Protein AF-A0A971GGE5-F1 (afdb_monomer)

Radius of gyration: 24.37 Å; Cα contacts (8 Å, |Δi|>4): 291; chains: 1; bounding box: 82×77×42 Å

Nearest PDB structures (foldseek):
  1ztv-assembly1_B  TM=9.491E-01  e=2.405E-14  Enterococcus faecalis V583
  1vpq-assembly1_A  TM=9.547E-01  e=2.859E-13  Thermotoga maritima MSB8
  1vpy-assembly1_A  TM=8.681E-01  e=4.383E-12  Enterococcus faecalis V583
  6hq5-assembly1_B  TM=4.689E-01  e=3.346E+00  Bdellovibrio bacteriovorus HD100
  8b05-assembly1_A  TM=2.692E-01  e=1.376E+00  Salmonella enterica subsp. enterica serovar Typhimurium

Solvent-accessible surface area (backbone atoms only — not comparable to full-atom values): 12301 Å² total; per-residue (Å²): 132,60,69,45,57,80,67,73,69,55,87,61,47,78,49,75,45,58,54,87,61,52,67,45,75,69,52,52,52,48,52,58,49,49,48,66,70,50,54,92,56,48,40,32,44,27,73,36,26,32,58,44,67,35,87,78,40,27,60,59,50,48,48,53,25,40,77,58,48,21,16,44,38,22,33,42,50,38,93,51,97,52,39,45,70,74,54,86,58,92,20,20,80,82,22,40,36,37,38,35,36,31,61,32,50,73,33,63,70,38,90,82,47,52,74,55,50,31,14,50,32,70,77,52,70,78,71,46,46,64,54,42,57,49,45,57,57,46,29,75,74,36,74,33,65,47,81,44,64,55,8,64,27,88,60,30,22,61,52,46,50,54,51,48,34,54,71,66,71,41,66,82,83,57,61,94,76,64,91,80,64,88,79,82,88,87,78,93,86,78,85,83,77,76,84,79,89,83,88,80,85,82,86,87,79,91,85,134

Foldseek 3Di:
DPPCVVVVNALAAEDADDLVLADDPVSLVVVLVVLVVCPPGAYEYEYFFCNCVDPPNVVSSLVSLQVSQHEYEFEDAADDPTGHHRDHDRRHLQEYHYEYQAHCPVLVPDPPRDPLSRLQHADDLVRLLVVLVVQVVRCVVRVDYHYAYNSPRPCRRVVVVLSSCVSNVHDSPPPPPPPPPPPDDDDDDDDDDDDDDDDDDDDDDDDD

Secondary structure (DSSP, 8-state):
--HHHHTT----EEEEPPTT----HHHHHHHHHHHHHHTTS-EEEE---GGGTSTTHHHHHHHHHHHTTPEEEEEE----TTSPP-------TT-EEEEE----HHHHH-TT--HHHHT-----HHHHHHHHHHHHHHHHHHS-EEEEE---STTHHHHHHHHHHHHTT--TTSPTTSTT---S---S--------------------

Structure (mmCIF, N/CA/C/O backbone):
data_AF-A0A971GGE5-F1
#
_entry.id   AF-A0A971GGE5-F1
#
loop_
_atom_site.group_PDB
_atom_site.id
_atom_site.type_symbol
_atom_site.label_atom_id
_atom_site.label_alt_id
_atom_site.label_comp_id
_atom_site.label_asym_id
_atom_site.label_entity_id
_atom_site.label_seq_id
_atom_site.pdbx_PDB_ins_code
_atom_site.Cartn_x
_atom_site.Cartn_y
_atom_site.Cartn_z
_atom_site.occupancy
_atom_site.B_iso_or_equiv
_atom_site.auth_seq_id
_atom_site.auth_comp_id
_atom_site.auth_asym_id
_atom_site.auth_atom_id
_atom_site.pdbx_PDB_model_num
ATOM 1 N N . VAL A 1 1 ? -25.373 3.345 -0.131 1.00 55.84 1 VAL A N 1
ATOM 2 C CA . VAL A 1 1 ? -24.517 2.246 0.383 1.00 55.84 1 VAL A CA 1
ATOM 3 C C . VAL A 1 1 ? -23.970 1.485 -0.816 1.00 55.84 1 VAL A C 1
ATOM 5 O O . VAL A 1 1 ? -24.751 1.168 -1.702 1.00 55.84 1 VAL A O 1
ATOM 8 N N . LEU A 1 2 ? -22.652 1.282 -0.912 1.00 72.56 2 LEU A N 1
ATOM 9 C CA . LEU A 1 2 ? -22.019 0.581 -2.041 1.00 72.56 2 LEU A CA 1
ATOM 10 C C . LEU A 1 2 ? -22.548 -0.865 -2.132 1.00 72.56 2 LEU A C 1
ATOM 12 O O . LEU A 1 2 ? -22.442 -1.596 -1.152 1.00 72.56 2 LEU A O 1
ATOM 16 N N . ILE A 1 3 ? -23.075 -1.289 -3.289 1.00 84.00 3 ILE A N 1
ATOM 17 C CA . ILE A 1 3 ? -23.665 -2.633 -3.505 1.00 84.00 3 ILE A CA 1
ATOM 18 C C . ILE A 1 3 ? -22.684 -3.756 -3.119 1.00 84.00 3 ILE A C 1
ATOM 20 O O . ILE A 1 3 ? -23.055 -4.742 -2.488 1.00 84.00 3 ILE A O 1
ATOM 24 N N . LEU A 1 4 ? -21.395 -3.580 -3.424 1.00 82.31 4 LEU A N 1
ATOM 25 C CA . LEU A 1 4 ? -20.344 -4.526 -3.033 1.00 82.31 4 LEU A CA 1
ATOM 26 C C . LEU A 1 4 ? -20.190 -4.646 -1.510 1.00 82.31 4 LEU A C 1
ATOM 28 O O . LEU A 1 4 ? -19.919 -5.735 -1.011 1.00 82.31 4 LEU A O 1
ATOM 32 N N . ASN A 1 5 ? -20.389 -3.549 -0.776 1.00 77.88 5 ASN A N 1
ATOM 33 C CA . ASN A 1 5 ? -20.332 -3.540 0.681 1.00 77.88 5 ASN A CA 1
ATOM 34 C C . ASN A 1 5 ? -21.547 -4.253 1.287 1.00 77.88 5 ASN A C 1
ATOM 36 O O . ASN A 1 5 ? -21.382 -5.057 2.196 1.00 77.88 5 ASN A O 1
ATOM 40 N N . SER A 1 6 ? -22.756 -4.024 0.756 1.00 78.56 6 SER A N 1
ATOM 41 C CA . SER A 1 6 ? -23.959 -4.728 1.232 1.00 78.56 6 SER A CA 1
ATOM 42 C C . SER A 1 6 ? -23.940 -6.227 0.930 1.00 78.56 6 SER A C 1
ATOM 44 O O . SER A 1 6 ? -24.551 -6.996 1.659 1.00 78.56 6 SER A O 1
ATOM 46 N N . MET A 1 7 ? -23.222 -6.651 -0.115 1.00 86.31 7 MET A N 1
ATOM 47 C CA . MET A 1 7 ? -23.027 -8.069 -0.447 1.00 86.31 7 MET A CA 1
ATOM 48 C C . MET A 1 7 ? -21.802 -8.693 0.236 1.00 86.31 7 MET A C 1
ATOM 50 O O . MET A 1 7 ? -21.475 -9.837 -0.059 1.00 86.31 7 MET A O 1
ATOM 54 N N . ASN A 1 8 ? -21.090 -7.955 1.098 1.00 79.38 8 ASN A N 1
ATOM 55 C CA . ASN A 1 8 ? -19.859 -8.419 1.747 1.00 79.38 8 ASN A CA 1
ATOM 56 C C . ASN A 1 8 ? -18.764 -8.880 0.754 1.00 79.38 8 ASN A C 1
ATOM 58 O O . ASN A 1 8 ? -17.959 -9.761 1.043 1.00 79.38 8 ASN A O 1
ATOM 62 N N . ARG A 1 9 ? -18.742 -8.280 -0.445 1.00 85.00 9 ARG A N 1
ATOM 63 C CA . ARG A 1 9 ? -17.771 -8.553 -1.522 1.00 85.00 9 ARG A CA 1
ATOM 64 C C . ARG A 1 9 ? -16.739 -7.439 -1.699 1.00 85.00 9 ARG A C 1
ATOM 66 O O . ARG A 1 9 ? -15.895 -7.517 -2.587 1.00 85.00 9 ARG A O 1
ATOM 73 N N . LEU A 1 10 ? -16.811 -6.385 -0.886 1.00 87.88 10 LEU A N 1
ATOM 74 C CA . LEU A 1 10 ? -15.840 -5.296 -0.889 1.00 87.88 10 LEU A CA 1
ATOM 75 C C . LEU A 1 10 ? -14.707 -5.604 0.096 1.00 87.88 10 LEU A C 1
ATOM 77 O O . LEU A 1 10 ? -14.920 -5.597 1.306 1.00 87.88 10 LEU A O 1
ATOM 81 N N . GLY A 1 11 ? -13.497 -5.837 -0.418 1.00 88.88 11 GLY A N 1
ATOM 82 C CA . GLY A 1 11 ? -12.304 -5.977 0.420 1.00 88.88 11 GLY A CA 1
ATOM 83 C C . GLY A 1 11 ? -11.966 -4.668 1.137 1.00 88.88 11 GLY A C 1
ATOM 84 O O . GLY A 1 11 ? -11.985 -4.616 2.366 1.00 88.88 11 GLY A O 1
ATOM 85 N N . TYR A 1 12 ? -11.688 -3.625 0.350 1.00 94.12 12 TYR A N 1
ATOM 86 C CA . TYR A 1 12 ? -11.402 -2.255 0.782 1.00 94.12 12 TYR A CA 1
ATOM 87 C C . TYR A 1 12 ? -11.500 -1.289 -0.415 1.00 94.12 12 TYR A C 1
ATOM 89 O O . TYR A 1 12 ? -11.536 -1.715 -1.570 1.00 94.12 12 TYR A O 1
ATOM 97 N N . LEU A 1 13 ? -11.543 0.014 -0.143 1.00 96.06 13 LEU A N 1
ATOM 98 C CA . LEU A 1 13 ? -11.382 1.087 -1.121 1.00 96.06 13 LEU A CA 1
ATOM 99 C C . LEU A 1 13 ? -9.929 1.552 -1.121 1.00 96.06 13 LEU A C 1
ATOM 101 O O . LEU A 1 13 ? -9.398 1.922 -0.076 1.00 96.06 13 LEU A O 1
ATOM 105 N N . LEU A 1 14 ? -9.293 1.547 -2.288 1.00 97.50 14 LEU A N 1
ATOM 106 C CA . LEU A 1 14 ? -7.930 2.033 -2.455 1.00 97.50 14 LEU A CA 1
ATOM 107 C C . LEU A 1 14 ? -7.928 3.491 -2.918 1.00 97.50 14 LEU A C 1
ATOM 109 O O . LEU A 1 14 ? -8.515 3.811 -3.951 1.00 97.50 14 LEU A O 1
ATOM 113 N N . PHE A 1 15 ? -7.199 4.345 -2.207 1.00 97.88 15 PHE A N 1
ATOM 114 C CA . PHE A 1 15 ? -6.877 5.700 -2.641 1.00 97.88 15 PHE A CA 1
ATOM 115 C C . PHE A 1 15 ? -5.375 5.791 -2.900 1.00 97.88 15 PHE A C 1
ATOM 117 O O . PHE A 1 15 ? -4.578 5.962 -1.978 1.00 97.88 15 PHE A O 1
ATOM 124 N N . GLN A 1 16 ? -5.003 5.654 -4.174 1.00 97.19 16 GLN A N 1
ATOM 125 C CA . GLN A 1 16 ? -3.628 5.809 -4.636 1.00 97.19 16 GLN A CA 1
ATOM 126 C C . GLN A 1 16 ? -3.374 7.252 -5.061 1.00 97.19 16 GLN A C 1
ATOM 128 O O . GLN A 1 16 ? -4.032 7.765 -5.969 1.00 97.19 16 GLN A O 1
ATOM 133 N N . PHE A 1 17 ? -2.378 7.882 -4.446 1.00 96.56 17 PHE A N 1
ATOM 134 C CA . PHE A 1 17 ? -1.978 9.246 -4.751 1.00 96.56 17 PHE A CA 1
ATOM 135 C C . PHE A 1 17 ? -0.732 9.277 -5.635 1.00 96.56 17 PHE A C 1
ATOM 137 O O . PHE A 1 17 ? 0.182 8.475 -5.457 1.00 96.56 17 PHE A O 1
ATOM 144 N N . PRO A 1 18 ? -0.679 10.199 -6.604 1.00 93.38 18 PRO A N 1
ATOM 145 C CA . PRO A 1 18 ? 0.492 10.387 -7.448 1.00 93.38 18 PRO A CA 1
ATOM 146 C C . PRO A 1 18 ? 1.652 11.053 -6.678 1.00 93.38 18 PRO A C 1
ATOM 148 O O . PRO A 1 18 ? 1.420 11.672 -5.638 1.00 93.38 18 PRO A O 1
ATOM 151 N N . PRO A 1 19 ? 2.896 10.993 -7.192 1.00 92.06 19 PRO A N 1
ATOM 152 C CA . PRO A 1 19 ? 4.090 11.444 -6.464 1.00 92.06 19 PRO A CA 1
ATOM 153 C C . PRO A 1 19 ? 4.131 12.947 -6.146 1.00 92.06 19 PRO A C 1
ATOM 155 O O . PRO A 1 19 ? 4.839 13.353 -5.236 1.00 92.06 19 PRO A O 1
ATOM 158 N N . TRP A 1 20 ? 3.357 13.793 -6.834 1.00 94.25 20 TRP A N 1
ATOM 159 C CA . TRP A 1 20 ? 3.271 15.225 -6.502 1.00 94.25 20 TRP A CA 1
ATOM 160 C C . TRP A 1 20 ? 2.393 15.525 -5.275 1.00 94.25 20 TRP A C 1
ATOM 162 O O . TRP A 1 20 ? 2.341 16.664 -4.811 1.00 94.25 20 TRP A O 1
ATOM 172 N N . VAL A 1 21 ? 1.691 14.526 -4.731 1.00 97.00 21 VAL A N 1
ATOM 173 C CA . VAL A 1 21 ? 1.009 14.637 -3.436 1.00 97.00 21 VAL A CA 1
ATOM 174 C C . VAL A 1 21 ? 2.027 14.326 -2.342 1.00 97.00 21 VAL A C 1
ATOM 176 O O . VAL A 1 21 ? 2.161 13.188 -1.896 1.00 97.00 21 VAL A O 1
ATOM 179 N N . VAL A 1 22 ? 2.763 15.355 -1.931 1.00 97.56 22 VAL A N 1
ATOM 180 C CA . VAL A 1 22 ? 3.790 15.286 -0.878 1.00 97.56 22 VAL A CA 1
ATOM 181 C C . VAL A 1 22 ? 3.199 15.522 0.514 1.00 97.56 22 VAL A C 1
ATOM 183 O O . VAL A 1 22 ? 2.056 15.980 0.642 1.00 97.56 22 VAL A O 1
ATOM 186 N N . TYR A 1 23 ? 3.966 15.225 1.564 1.00 98.00 23 TYR A N 1
ATOM 187 C CA . TYR A 1 23 ? 3.532 15.478 2.937 1.00 98.00 23 TYR A CA 1
ATOM 188 C C . TYR A 1 23 ? 3.254 16.973 3.143 1.00 98.00 23 TYR A C 1
ATOM 190 O O . TYR A 1 23 ? 4.061 17.838 2.808 1.00 98.00 23 TYR A O 1
ATOM 198 N N . SER A 1 24 ? 2.079 17.280 3.683 1.00 97.88 24 SER A N 1
ATOM 199 C CA . SER A 1 24 ? 1.720 18.606 4.183 1.00 97.88 24 SER A CA 1
ATOM 200 C C . SER A 1 24 ? 0.514 18.480 5.103 1.00 97.88 24 SER A C 1
ATOM 202 O O . SER A 1 24 ? -0.323 17.597 4.912 1.00 97.88 24 SER A O 1
ATOM 204 N N . GLU A 1 25 ? 0.350 19.412 6.039 1.00 96.81 25 GLU A N 1
ATOM 205 C CA . GLU A 1 25 ? -0.834 19.456 6.911 1.00 96.81 25 GLU A CA 1
ATOM 206 C C . GLU A 1 25 ? -2.146 19.554 6.109 1.00 96.81 25 GLU A C 1
ATOM 208 O O . GLU A 1 25 ? -3.174 18.988 6.485 1.00 96.81 25 GLU A O 1
ATOM 213 N N . LYS A 1 26 ? -2.121 20.214 4.943 1.00 97.75 26 LYS A N 1
ATOM 214 C CA . LYS A 1 26 ? -3.265 20.262 4.021 1.00 97.75 26 LYS A CA 1
ATOM 215 C C . LYS A 1 26 ? -3.628 18.868 3.499 1.00 97.75 26 LYS A C 1
ATOM 217 O O . LYS A 1 26 ? -4.802 18.498 3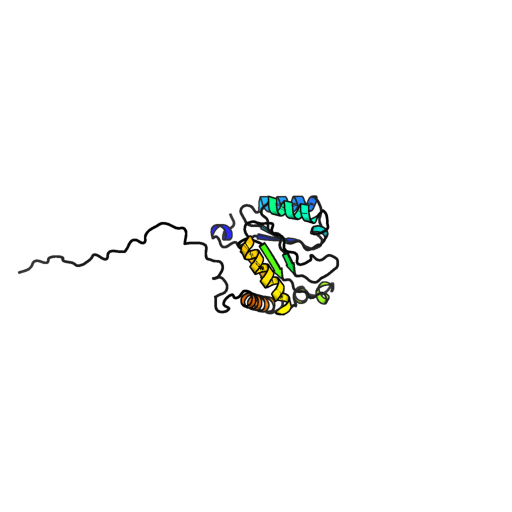.526 1.00 97.75 26 LYS A O 1
ATOM 222 N N . ASN A 1 27 ? -2.643 18.100 3.033 1.00 98.06 27 ASN A N 1
ATOM 223 C CA . ASN A 1 27 ? -2.871 16.755 2.501 1.00 98.06 27 ASN A CA 1
ATOM 224 C C . ASN A 1 27 ? -3.219 15.757 3.616 1.00 98.06 27 ASN A C 1
ATOM 226 O O . ASN A 1 27 ? -4.088 14.910 3.424 1.00 98.06 27 ASN A O 1
ATOM 230 N N . LEU A 1 28 ? -2.638 15.912 4.808 1.00 97.44 28 LEU A N 1
ATOM 231 C CA . LEU A 1 28 ? -2.984 15.120 5.989 1.00 97.44 28 LEU A CA 1
ATOM 232 C C . LEU A 1 28 ? -4.469 15.309 6.367 1.00 97.44 28 LEU A C 1
ATOM 234 O O . LEU A 1 28 ? -5.219 14.344 6.525 1.00 97.44 28 LEU A O 1
ATOM 238 N N . ASN A 1 29 ? -4.947 16.558 6.392 1.00 97.50 29 ASN A N 1
ATOM 239 C CA . ASN A 1 29 ? -6.366 16.863 6.600 1.00 97.50 29 ASN A CA 1
ATOM 240 C C . ASN A 1 29 ? -7.268 16.335 5.475 1.00 97.50 29 ASN A C 1
ATOM 242 O O . ASN A 1 29 ? -8.412 15.939 5.723 1.00 97.50 29 ASN A O 1
ATOM 246 N N . TRP A 1 30 ? -6.767 16.299 4.239 1.00 97.44 30 TRP A N 1
ATOM 247 C CA . TRP A 1 30 ? -7.489 15.692 3.128 1.00 97.44 30 TRP A CA 1
ATOM 248 C C . TRP A 1 30 ? -7.677 14.184 3.330 1.00 97.44 30 TRP A C 1
ATOM 250 O O . TRP A 1 30 ? -8.800 13.700 3.192 1.00 97.44 30 TRP A O 1
ATOM 260 N N . PHE A 1 31 ? -6.645 13.457 3.763 1.00 97.81 31 PHE A N 1
ATOM 261 C CA . PHE A 1 31 ? -6.747 12.026 4.082 1.00 97.81 31 PHE A CA 1
ATOM 262 C C . PHE A 1 31 ? -7.717 11.758 5.236 1.00 97.81 31 PHE A C 1
ATOM 264 O O . PHE A 1 31 ? -8.553 10.858 5.145 1.00 97.81 31 PHE A O 1
ATOM 271 N N . LYS A 1 32 ? -7.715 12.607 6.272 1.00 97.44 32 LYS A N 1
ATOM 272 C CA . LYS A 1 32 ? -8.722 12.555 7.345 1.00 97.44 32 LYS A CA 1
ATOM 273 C C . LYS A 1 32 ? -10.147 12.684 6.802 1.00 97.44 32 LYS A C 1
ATOM 275 O O . LYS A 1 32 ? -11.057 11.982 7.240 1.00 97.44 32 LYS A O 1
ATOM 280 N N . ARG A 1 33 ? -10.365 13.584 5.838 1.00 97.19 33 ARG A N 1
ATOM 281 C CA . ARG A 1 33 ? -11.674 13.759 5.193 1.00 97.19 33 ARG A CA 1
ATOM 282 C C . ARG A 1 33 ? -12.068 12.539 4.359 1.00 97.19 33 ARG A C 1
ATOM 284 O O . ARG A 1 33 ? -13.243 12.187 4.362 1.00 97.19 33 ARG A O 1
ATOM 291 N N . ILE A 1 34 ? -11.116 11.894 3.685 1.00 96.06 34 ILE A N 1
ATOM 292 C CA . ILE A 1 34 ? -11.361 10.661 2.922 1.00 96.06 34 ILE A CA 1
ATOM 293 C C . ILE A 1 34 ? -11.880 9.556 3.839 1.00 96.06 34 ILE A C 1
ATOM 295 O O . ILE A 1 34 ? -12.936 9.003 3.544 1.00 96.06 34 ILE A O 1
ATOM 299 N N . GLY A 1 35 ? -11.216 9.302 4.973 1.00 94.56 35 GLY A N 1
ATOM 300 C CA . GLY A 1 35 ? -11.668 8.300 5.945 1.00 94.56 35 GLY A CA 1
ATOM 301 C C . GLY A 1 35 ? -13.113 8.536 6.399 1.00 94.56 35 GLY A C 1
ATOM 302 O O . GLY A 1 35 ? -13.943 7.630 6.351 1.00 94.56 35 GLY A O 1
ATOM 303 N N . LYS A 1 36 ? -13.456 9.790 6.723 1.00 94.44 36 LYS A N 1
ATOM 304 C CA . LYS A 1 36 ? -14.825 10.174 7.111 1.00 94.44 36 LYS A CA 1
ATOM 305 C C . LYS A 1 36 ? -15.860 9.964 6.005 1.00 94.44 36 LYS A C 1
ATOM 307 O O . LYS A 1 36 ? -16.964 9.517 6.292 1.00 94.44 36 LYS A O 1
ATOM 312 N N . LEU A 1 37 ? -15.533 10.319 4.762 1.00 94.81 37 LEU A N 1
ATOM 313 C CA . LEU A 1 37 ? -16.464 10.214 3.630 1.00 94.81 37 LEU A CA 1
ATOM 314 C C . LEU A 1 37 ? -16.643 8.776 3.139 1.00 94.81 37 LEU A C 1
ATOM 316 O O . LEU A 1 37 ? -17.703 8.435 2.624 1.00 94.81 37 LEU A O 1
ATOM 320 N N . ALA A 1 38 ? -15.607 7.951 3.269 1.00 92.38 38 ALA A N 1
ATOM 321 C CA . ALA A 1 38 ? -15.631 6.559 2.844 1.00 92.38 38 ALA A CA 1
ATOM 322 C C . ALA A 1 38 ? -16.324 5.637 3.858 1.00 92.38 38 ALA A C 1
ATOM 324 O O . ALA A 1 38 ? -16.713 4.525 3.495 1.00 92.38 38 ALA A O 1
ATOM 325 N N . ALA A 1 39 ? -16.504 6.080 5.107 1.00 89.12 39 ALA A N 1
ATOM 326 C CA . ALA A 1 39 ? -17.172 5.302 6.139 1.00 89.12 39 ALA A CA 1
ATOM 327 C C . ALA A 1 39 ? -18.576 4.835 5.683 1.00 89.12 39 ALA A C 1
ATOM 329 O O . ALA A 1 39 ? -19.329 5.610 5.087 1.00 89.12 39 ALA A O 1
ATOM 330 N N . PRO A 1 40 ? -18.960 3.572 5.953 1.00 89.50 40 PRO A N 1
ATOM 331 C CA . PRO A 1 40 ? -18.261 2.580 6.780 1.00 89.50 40 PRO A CA 1
ATOM 332 C C . PRO A 1 40 ? -17.280 1.667 6.011 1.00 89.50 40 PRO A C 1
ATOM 334 O O . PRO A 1 40 ? -16.866 0.641 6.545 1.00 89.50 40 PRO A O 1
ATOM 337 N N . ALA A 1 41 ? -16.938 1.967 4.754 1.00 91.81 41 ALA A N 1
ATOM 338 C CA . ALA A 1 41 ? -16.040 1.113 3.980 1.00 91.81 41 ALA A CA 1
ATOM 339 C C . ALA A 1 41 ? -14.604 1.143 4.536 1.00 91.81 41 ALA A C 1
ATOM 341 O O . ALA A 1 41 ? -14.120 2.174 5.002 1.00 91.81 41 ALA A O 1
ATOM 342 N N . ARG A 1 42 ? -13.902 0.008 4.434 1.00 94.69 42 ARG A N 1
ATOM 343 C CA . ARG A 1 42 ? -12.461 -0.089 4.721 1.00 94.69 42 ARG A CA 1
ATOM 344 C C . ARG A 1 42 ? -11.683 0.729 3.699 1.00 94.69 42 ARG A C 1
ATOM 346 O O . ARG A 1 42 ? -11.987 0.650 2.510 1.00 94.69 42 ARG A O 1
ATOM 353 N N . VAL A 1 43 ? -10.671 1.468 4.139 1.00 97.62 43 VAL A N 1
ATOM 354 C CA . VAL A 1 43 ? -9.881 2.360 3.279 1.00 97.62 43 VAL A CA 1
ATOM 355 C C . VAL A 1 43 ? -8.408 2.013 3.368 1.00 97.62 43 VAL A C 1
ATOM 357 O O . VAL A 1 43 ? -7.873 1.920 4.467 1.00 97.62 43 VAL A O 1
ATOM 360 N N . ALA A 1 44 ? -7.752 1.892 2.219 1.00 98.44 44 ALA A N 1
ATOM 361 C CA . ALA A 1 44 ? -6.305 1.815 2.106 1.00 98.44 44 ALA A CA 1
ATOM 362 C C . ALA A 1 44 ? -5.767 3.075 1.412 1.00 98.44 44 ALA A C 1
ATOM 364 O O . ALA A 1 44 ? -6.272 3.475 0.360 1.00 98.44 44 ALA A O 1
ATOM 365 N N . ILE A 1 45 ? -4.755 3.701 2.010 1.00 98.56 45 ILE A N 1
ATOM 366 C CA . ILE A 1 45 ? -4.070 4.887 1.495 1.00 98.56 45 ILE A CA 1
ATOM 367 C C . ILE A 1 45 ? -2.718 4.463 0.942 1.00 98.56 45 ILE A C 1
ATOM 369 O O . ILE A 1 45 ? -1.940 3.795 1.621 1.00 98.56 45 ILE A O 1
ATOM 373 N N . GLU A 1 46 ? -2.429 4.875 -0.284 1.00 98.50 46 GLU A N 1
ATOM 374 C CA . GLU A 1 46 ? -1.178 4.571 -0.961 1.00 98.50 46 GLU A CA 1
ATOM 375 C C . GLU A 1 46 ? -0.535 5.864 -1.458 1.00 98.50 46 GLU A C 1
ATOM 377 O O . GLU A 1 46 ? -1.054 6.536 -2.350 1.00 98.50 46 GLU A O 1
ATOM 382 N N . VAL A 1 47 ? 0.596 6.220 -0.856 1.00 97.94 47 VAL A N 1
ATOM 383 C CA . VAL A 1 47 ? 1.403 7.384 -1.234 1.00 97.94 47 VAL A CA 1
ATOM 384 C C . VAL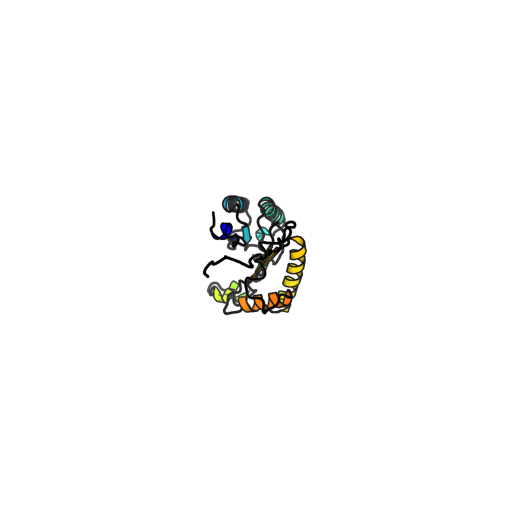 A 1 47 ? 2.546 6.959 -2.156 1.00 97.94 47 VAL A C 1
ATOM 386 O O . VAL A 1 47 ? 2.956 5.802 -2.166 1.00 97.94 47 VAL A O 1
ATOM 389 N N . ARG A 1 48 ? 3.044 7.900 -2.961 1.00 96.06 48 ARG A N 1
ATOM 390 C CA . ARG A 1 48 ? 4.100 7.679 -3.970 1.00 96.06 48 ARG A CA 1
ATOM 391 C C . ARG A 1 48 ? 5.320 8.574 -3.780 1.00 96.06 48 ARG A C 1
ATOM 393 O O . ARG A 1 48 ? 6.143 8.672 -4.679 1.00 96.06 48 ARG A O 1
ATOM 400 N N . HIS A 1 49 ? 5.397 9.271 -2.650 1.00 96.62 49 HIS A N 1
ATOM 401 C CA . HIS A 1 49 ? 6.488 10.188 -2.348 1.00 96.62 49 HIS A CA 1
ATOM 402 C C . HIS A 1 49 ? 7.047 9.909 -0.951 1.00 96.62 49 HIS A C 1
ATOM 404 O O . HIS A 1 49 ? 6.288 9.807 0.015 1.00 96.62 49 HIS A O 1
ATOM 410 N N . ASN A 1 50 ? 8.365 9.796 -0.831 1.00 96.12 50 ASN A N 1
ATOM 411 C CA . ASN A 1 50 ? 9.057 9.452 0.412 1.00 96.12 50 ASN A CA 1
ATOM 412 C C . ASN A 1 50 ? 8.908 10.500 1.526 1.00 96.12 50 ASN A C 1
ATOM 414 O O . ASN A 1 50 ? 9.006 10.130 2.690 1.00 96.12 50 ASN A O 1
ATOM 418 N N . SER A 1 51 ? 8.557 11.752 1.207 1.00 97.25 51 SER A N 1
ATOM 419 C CA . SER A 1 51 ? 8.249 12.804 2.199 1.00 97.25 51 SER A CA 1
ATOM 420 C C . SER A 1 51 ? 7.256 12.377 3.289 1.00 97.25 51 SER A C 1
ATOM 422 O O . SER A 1 51 ? 7.246 12.934 4.381 1.00 97.25 51 SER A O 1
ATOM 424 N N . TRP A 1 52 ? 6.378 11.410 2.992 1.00 97.94 52 TRP A N 1
ATOM 425 C CA . TRP A 1 52 ? 5.420 10.857 3.956 1.00 97.94 52 TRP A CA 1
ATOM 426 C C . TRP A 1 52 ? 6.055 9.922 4.992 1.00 97.94 52 TRP A C 1
ATOM 428 O O . TRP A 1 52 ? 5.455 9.699 6.040 1.00 97.94 52 TRP A O 1
ATOM 438 N N . LEU A 1 53 ? 7.229 9.361 4.695 1.00 96.25 53 LEU A N 1
ATOM 439 C CA . LEU A 1 53 ? 7.964 8.417 5.541 1.00 96.25 53 LEU A CA 1
ATOM 440 C C . LEU A 1 53 ? 9.262 8.999 6.122 1.00 96.25 53 LEU A C 1
ATOM 442 O O . LEU A 1 53 ? 9.957 8.302 6.866 1.00 96.25 53 LEU A O 1
ATOM 446 N N . GLU A 1 54 ? 9.569 10.261 5.824 1.00 95.00 54 GLU A N 1
ATOM 447 C CA . GLU A 1 54 ? 10.636 11.021 6.477 1.00 95.00 54 GLU A CA 1
ATOM 448 C C . GLU A 1 54 ? 10.405 11.137 7.993 1.00 95.00 54 GLU A C 1
ATOM 450 O O . GLU A 1 54 ? 9.281 11.016 8.499 1.00 95.00 54 GLU A O 1
ATOM 455 N N . GLU A 1 55 ? 11.492 11.362 8.732 1.00 90.62 55 GLU A N 1
ATOM 456 C CA . GLU A 1 55 ? 11.461 11.528 10.185 1.00 90.62 55 GLU A CA 1
ATOM 457 C C . GLU A 1 55 ? 10.529 12.685 10.598 1.00 90.62 55 GLU A C 1
ATOM 459 O O . GLU A 1 55 ? 10.441 13.712 9.928 1.00 90.62 55 GLU A O 1
ATOM 464 N N . GLY A 1 56 ? 9.760 12.495 11.674 1.00 90.44 56 GLY A N 1
ATOM 465 C CA . GLY A 1 56 ? 8.717 13.427 12.126 1.00 90.44 56 GLY A CA 1
ATOM 466 C C . GLY A 1 56 ? 7.399 13.345 11.339 1.00 90.44 56 GLY A C 1
ATOM 467 O O . GLY A 1 56 ? 6.327 13.279 11.944 1.00 90.44 56 GLY A O 1
ATOM 468 N N . ASN A 1 57 ? 7.452 13.275 10.006 1.00 96.56 57 ASN A N 1
ATOM 469 C CA . ASN A 1 57 ? 6.257 13.166 9.154 1.00 96.56 57 ASN A CA 1
ATOM 470 C C . ASN A 1 57 ? 5.606 11.781 9.259 1.00 96.56 57 ASN A C 1
ATOM 472 O O . ASN A 1 57 ? 4.378 11.665 9.330 1.00 96.56 57 ASN A O 1
ATOM 476 N N . ARG A 1 58 ? 6.438 10.731 9.303 1.00 97.00 58 ARG A N 1
ATOM 477 C CA . ARG A 1 58 ? 6.000 9.332 9.342 1.00 97.00 58 ARG A CA 1
ATOM 478 C C . ARG A 1 58 ? 5.070 9.046 10.510 1.00 97.00 58 ARG A C 1
ATOM 480 O O . ARG A 1 58 ? 4.013 8.467 10.303 1.00 97.00 58 ARG A O 1
ATOM 487 N N . GLU A 1 59 ? 5.443 9.450 11.721 1.00 96.50 59 GLU A N 1
ATOM 488 C CA . GLU A 1 59 ? 4.654 9.168 12.925 1.00 96.50 59 GLU A CA 1
ATOM 489 C C . GLU A 1 59 ? 3.272 9.820 12.838 1.00 96.50 59 GLU A C 1
ATOM 491 O O . GLU A 1 59 ? 2.265 9.120 12.897 1.00 96.50 59 GLU A O 1
ATOM 496 N N . ARG A 1 60 ? 3.217 11.122 12.523 1.00 97.44 60 ARG A N 1
ATOM 497 C CA . ARG A 1 60 ? 1.953 11.850 12.325 1.00 97.44 60 ARG A CA 1
ATOM 498 C C . ARG A 1 60 ? 1.060 11.216 11.264 1.00 97.44 60 ARG A C 1
ATOM 500 O O . ARG A 1 60 ? -0.159 11.153 11.427 1.00 97.44 60 ARG A O 1
ATOM 507 N N . PHE A 1 61 ? 1.654 10.775 10.158 1.00 98.19 61 PHE A N 1
ATOM 508 C CA . PHE A 1 61 ? 0.912 10.113 9.097 1.00 98.19 61 PHE A CA 1
ATOM 509 C C . PHE A 1 61 ? 0.362 8.756 9.556 1.00 98.19 61 PHE A C 1
ATOM 511 O O . PHE A 1 61 ? -0.830 8.505 9.384 1.00 98.19 61 PHE A O 1
ATOM 518 N N . MET A 1 62 ? 1.185 7.912 10.184 1.00 98.12 62 MET A N 1
ATOM 519 C CA . MET A 1 62 ? 0.750 6.604 10.685 1.00 98.12 62 MET A CA 1
ATOM 520 C C . MET A 1 62 ? -0.302 6.728 11.791 1.00 98.12 62 MET A C 1
ATOM 522 O O . MET A 1 62 ? -1.252 5.946 11.802 1.00 98.12 62 MET A O 1
ATOM 526 N N . ASP A 1 63 ? -0.183 7.722 12.670 1.00 97.75 63 ASP A N 1
ATOM 527 C CA . ASP A 1 63 ? -1.162 8.004 13.721 1.00 97.75 63 ASP A CA 1
ATOM 528 C C . ASP A 1 63 ? -2.516 8.390 13.128 1.00 97.75 63 ASP A C 1
ATOM 530 O O . ASP A 1 63 ? -3.532 7.808 13.502 1.00 97.75 63 ASP A O 1
ATOM 534 N N . LEU A 1 64 ? -2.545 9.275 12.121 1.00 98.00 64 LEU A N 1
ATOM 535 C CA . LEU A 1 64 ? -3.790 9.592 11.417 1.00 98.00 64 LEU A CA 1
ATOM 536 C C . LEU A 1 64 ? -4.443 8.332 10.832 1.00 98.00 64 LEU A C 1
ATOM 538 O O . LEU A 1 64 ? -5.667 8.180 10.896 1.00 98.00 64 LEU A O 1
ATOM 542 N N . LEU A 1 65 ? -3.647 7.464 10.204 1.00 98.38 65 LEU A N 1
ATOM 543 C CA . LEU A 1 65 ? -4.159 6.235 9.606 1.00 98.38 65 LEU A CA 1
ATOM 544 C C . LEU A 1 65 ? -4.738 5.301 10.680 1.00 98.38 65 LEU A C 1
ATOM 546 O O . LEU A 1 65 ? -5.862 4.829 10.501 1.00 98.38 65 LEU A O 1
ATOM 550 N N . ARG A 1 66 ? -4.048 5.129 11.819 1.00 98.12 66 ARG A N 1
ATOM 551 C CA . ARG A 1 66 ? -4.545 4.368 12.983 1.00 98.12 66 ARG A CA 1
ATOM 552 C C . ARG A 1 66 ? -5.842 4.944 13.539 1.00 98.12 66 ARG A C 1
ATOM 554 O O . ARG A 1 66 ? -6.820 4.212 13.677 1.00 98.12 66 ARG A O 1
ATOM 561 N N . ASP A 1 67 ? -5.890 6.253 13.766 1.00 97.31 67 ASP A N 1
ATOM 562 C CA . ASP A 1 67 ? -7.056 6.957 14.313 1.00 97.31 67 ASP A CA 1
ATOM 563 C C . ASP A 1 67 ? -8.301 6.832 13.428 1.00 97.31 67 ASP A C 1
ATOM 565 O O . ASP A 1 67 ? -9.434 6.898 13.906 1.00 97.31 67 ASP A O 1
ATOM 569 N N . GLN A 1 68 ? -8.113 6.708 12.114 1.00 97.06 68 GLN A N 1
ATOM 570 C CA . GLN A 1 68 ? -9.199 6.545 11.147 1.00 97.06 68 GLN A CA 1
ATOM 571 C C . GLN A 1 68 ? -9.399 5.081 10.717 1.00 97.06 68 GLN A C 1
ATOM 573 O O . GLN A 1 68 ? -10.232 4.819 9.849 1.00 97.06 68 GLN A O 1
ATOM 578 N N . ASN A 1 69 ? -8.656 4.134 11.306 1.00 97.25 69 ASN A N 1
ATOM 579 C CA . ASN A 1 69 ? -8.625 2.717 10.935 1.00 97.25 69 ASN A CA 1
ATOM 580 C C . ASN A 1 69 ? -8.427 2.486 9.417 1.00 97.25 69 ASN A C 1
ATOM 582 O O . ASN A 1 69 ? -9.074 1.635 8.793 1.00 97.25 69 ASN A O 1
ATOM 586 N N . MET A 1 70 ? -7.555 3.291 8.806 1.00 98.31 70 MET A N 1
ATOM 587 C CA . MET A 1 70 ? -7.177 3.210 7.396 1.00 98.31 70 MET A CA 1
ATOM 588 C C . MET A 1 70 ? -5.855 2.455 7.255 1.00 98.31 70 MET A C 1
ATOM 590 O O . MET A 1 70 ? -4.916 2.710 8.000 1.00 98.31 70 MET A O 1
ATOM 594 N N . ALA A 1 71 ? -5.750 1.545 6.288 1.00 98.25 71 ALA A N 1
ATOM 595 C CA . ALA A 1 71 ? -4.506 0.820 6.051 1.00 98.25 71 ALA A CA 1
ATOM 596 C C . ALA A 1 71 ? -3.516 1.676 5.256 1.00 98.25 71 ALA A C 1
ATOM 598 O O . ALA A 1 71 ? -3.837 2.202 4.190 1.00 98.25 71 ALA A O 1
ATOM 599 N N . PHE A 1 72 ? -2.282 1.747 5.731 1.00 98.50 72 PHE A N 1
ATOM 600 C CA . PHE A 1 72 ? -1.128 2.104 4.927 1.00 98.50 72 PHE A CA 1
ATOM 601 C C . PHE A 1 72 ? -0.895 0.998 3.898 1.00 98.50 72 PHE A C 1
ATOM 603 O O . PHE A 1 72 ? -0.797 -0.182 4.241 1.00 98.50 72 PHE A O 1
ATOM 610 N N . THR A 1 73 ? -0.824 1.385 2.630 1.00 98.50 73 THR A N 1
ATOM 611 C CA . THR A 1 73 ? -0.488 0.473 1.541 1.00 98.50 73 THR A CA 1
ATOM 612 C C . THR A 1 73 ? 1.020 0.467 1.363 1.00 98.50 73 THR A C 1
ATOM 614 O O . THR A 1 73 ? 1.580 1.426 0.832 1.00 98.50 73 THR A O 1
ATOM 617 N N . ALA A 1 74 ? 1.666 -0.617 1.788 1.00 97.81 74 ALA A N 1
ATOM 618 C CA . ALA A 1 74 ? 3.065 -0.869 1.478 1.00 97.81 74 ALA A CA 1
ATOM 619 C C . ALA A 1 74 ? 3.237 -1.043 -0.037 1.00 97.81 74 ALA A C 1
ATOM 621 O O . ALA A 1 74 ? 2.353 -1.568 -0.726 1.00 97.81 74 ALA A O 1
ATOM 622 N N . VAL A 1 75 ? 4.370 -0.603 -0.575 1.00 96.75 75 VAL A N 1
ATOM 623 C CA . VAL A 1 75 ? 4.631 -0.658 -2.016 1.00 96.75 75 VAL A CA 1
ATOM 624 C C . VAL A 1 75 ? 6.018 -1.208 -2.287 1.00 96.75 75 VAL A C 1
ATOM 626 O O . VAL A 1 75 ? 6.977 -0.825 -1.633 1.00 96.75 75 VAL A O 1
ATOM 629 N N . ASP A 1 76 ? 6.131 -2.099 -3.266 1.00 95.62 76 ASP A N 1
ATOM 630 C CA . ASP A 1 76 ? 7.411 -2.383 -3.911 1.00 95.62 76 ASP A CA 1
ATOM 631 C C . ASP A 1 76 ? 7.385 -1.721 -5.285 1.00 95.62 76 ASP A C 1
ATOM 633 O O . ASP A 1 76 ? 6.552 -2.047 -6.133 1.00 95.62 76 ASP A O 1
ATOM 637 N N . GLU A 1 77 ? 8.256 -0.737 -5.466 1.00 91.81 77 GLU A N 1
ATOM 638 C CA . GLU A 1 77 ? 8.379 0.067 -6.677 1.00 91.81 77 GLU A CA 1
ATOM 639 C C . GLU A 1 77 ? 9.867 0.329 -6.984 1.00 91.81 77 GLU A C 1
ATOM 641 O O . GLU A 1 77 ? 10.736 0.018 -6.156 1.00 91.81 77 GLU A O 1
ATOM 646 N N . PRO A 1 78 ? 10.220 0.846 -8.177 1.00 86.94 78 PRO A N 1
ATOM 647 C CA . PRO A 1 78 ? 11.615 1.084 -8.527 1.00 86.94 78 PRO A CA 1
ATOM 648 C C . PRO A 1 78 ? 12.257 2.078 -7.556 1.00 86.94 78 PRO A C 1
ATOM 650 O O . PRO A 1 78 ? 11.679 3.122 -7.286 1.00 86.94 78 PRO A O 1
ATOM 653 N N . ARG A 1 79 ? 13.468 1.791 -7.066 1.00 86.75 79 ARG A N 1
ATOM 654 C CA . ARG A 1 79 ? 14.166 2.686 -6.129 1.00 86.75 79 ARG A CA 1
ATOM 655 C C . ARG A 1 79 ? 14.696 3.926 -6.850 1.00 86.75 79 ARG A C 1
ATOM 657 O O . ARG A 1 79 ? 15.708 3.859 -7.545 1.00 86.75 79 ARG A O 1
ATOM 664 N N . LEU A 1 80 ? 14.008 5.044 -6.664 1.00 86.62 80 LEU A N 1
ATOM 665 C CA . LEU A 1 80 ? 14.399 6.396 -7.054 1.00 86.62 80 LEU A CA 1
ATOM 666 C C . LEU A 1 80 ? 14.502 7.280 -5.802 1.00 86.62 80 LEU A C 1
ATOM 668 O O . LEU A 1 80 ? 14.059 6.899 -4.722 1.00 86.62 80 LEU A O 1
ATOM 672 N N . GLU A 1 81 ? 15.063 8.479 -5.947 1.00 86.62 81 GLU A N 1
ATOM 673 C CA . GLU A 1 81 ? 15.275 9.412 -4.828 1.00 86.62 81 GLU A CA 1
ATOM 674 C C . GLU A 1 81 ? 13.987 9.748 -4.062 1.00 86.62 81 GLU A C 1
ATOM 676 O O . GLU A 1 81 ? 14.012 9.879 -2.845 1.00 86.62 81 GLU A O 1
ATOM 681 N N . TRP A 1 82 ? 12.857 9.842 -4.765 1.00 87.56 82 TRP A N 1
ATOM 682 C CA . TRP A 1 82 ? 11.566 10.258 -4.211 1.00 87.56 82 TRP A CA 1
ATO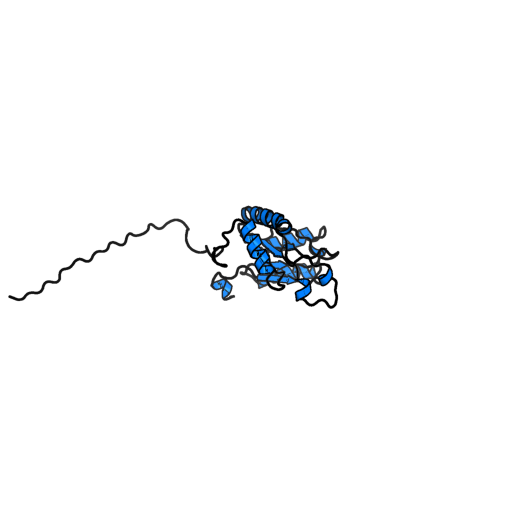M 683 C C . TRP A 1 82 ? 10.603 9.099 -3.928 1.00 87.56 82 TRP A C 1
ATOM 685 O O . TRP A 1 82 ? 9.545 9.319 -3.342 1.00 87.56 82 TRP A O 1
ATOM 695 N N . THR A 1 83 ? 10.909 7.876 -4.368 1.00 90.88 83 THR A N 1
ATOM 696 C CA . THR A 1 83 ? 9.988 6.730 -4.239 1.00 90.88 83 THR A CA 1
ATOM 697 C C . THR A 1 83 ? 9.922 6.210 -2.817 1.00 90.88 83 THR A C 1
ATOM 699 O O . THR A 1 83 ? 10.866 6.347 -2.038 1.00 90.88 83 THR A O 1
ATOM 702 N N . VAL A 1 84 ? 8.806 5.575 -2.487 1.00 93.12 84 VAL A N 1
ATOM 703 C CA . VAL A 1 84 ? 8.545 5.054 -1.151 1.00 93.12 84 VAL A CA 1
ATOM 704 C C . VAL A 1 84 ? 9.267 3.708 -0.979 1.00 93.12 84 VAL A C 1
ATOM 706 O O . VAL A 1 84 ? 9.146 2.838 -1.844 1.00 93.12 84 VAL A O 1
ATOM 709 N N . PRO A 1 85 ? 10.031 3.497 0.109 1.00 92.62 85 PRO A N 1
ATOM 710 C CA . PRO A 1 85 ? 10.627 2.196 0.400 1.00 92.62 85 PRO A CA 1
ATOM 711 C C . PRO A 1 85 ? 9.554 1.133 0.715 1.00 92.62 85 PRO A C 1
ATOM 713 O O . PRO A 1 85 ? 8.466 1.481 1.180 1.00 92.62 85 PRO A O 1
ATOM 716 N N . PRO A 1 86 ? 9.858 -0.169 0.537 1.00 93.62 86 PRO A N 1
ATOM 717 C CA . PRO A 1 86 ? 8.936 -1.270 0.825 1.00 93.62 86 PRO A CA 1
ATOM 718 C C . PRO A 1 86 ? 8.806 -1.545 2.332 1.00 93.62 86 PRO A C 1
ATOM 720 O O . PRO A 1 86 ? 9.129 -2.624 2.829 1.00 93.62 86 PRO A O 1
ATOM 723 N N . GLU A 1 87 ? 8.350 -0.538 3.071 1.00 94.44 87 GLU A N 1
ATOM 724 C CA . GLU A 1 87 ? 8.099 -0.601 4.506 1.00 94.44 87 GLU A CA 1
ATOM 725 C C . GLU A 1 87 ? 6.675 -1.067 4.807 1.00 94.44 87 GLU A C 1
ATOM 727 O O . GLU A 1 87 ? 5.719 -0.705 4.123 1.00 94.44 87 GLU A O 1
ATOM 732 N N . TRP A 1 88 ? 6.526 -1.838 5.882 1.00 94.81 88 TRP A N 1
ATOM 733 C CA . TRP A 1 88 ? 5.238 -2.335 6.352 1.00 94.81 88 TRP A CA 1
ATOM 734 C C . TRP A 1 88 ? 4.855 -1.654 7.657 1.00 94.81 88 TRP A C 1
ATOM 736 O O . TRP A 1 88 ? 5.583 -1.769 8.642 1.00 94.81 88 TRP A O 1
ATOM 746 N N . HIS A 1 89 ? 3.677 -1.034 7.682 1.00 96.06 89 HIS A N 1
ATOM 747 C CA . HIS A 1 89 ? 3.140 -0.363 8.865 1.00 96.06 89 HIS A CA 1
ATOM 748 C C . HIS A 1 89 ? 1.713 -0.832 9.136 1.00 96.06 89 HIS A C 1
ATOM 750 O O . HIS A 1 89 ? 0.816 -0.655 8.306 1.00 96.06 89 HIS A O 1
ATOM 756 N N . ILE A 1 90 ? 1.488 -1.425 10.308 1.00 97.00 90 ILE A N 1
ATOM 757 C CA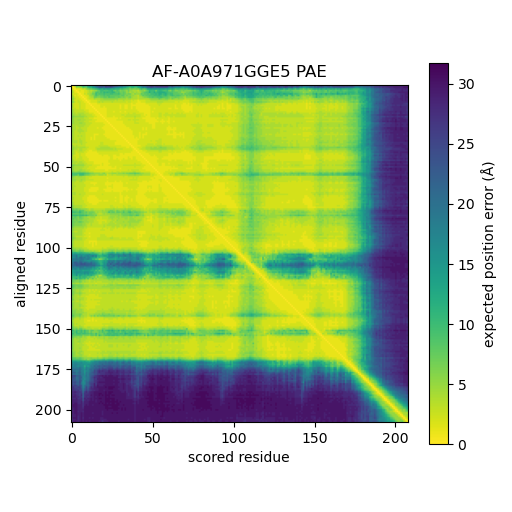 . ILE A 1 90 ? 0.145 -1.808 10.744 1.00 97.00 90 ILE A CA 1
ATOM 758 C C . ILE A 1 90 ? -0.568 -0.559 11.250 1.00 97.00 90 ILE A C 1
ATOM 760 O O . ILE A 1 90 ? -0.187 0.060 12.243 1.00 97.00 90 ILE A O 1
ATOM 764 N N . THR A 1 91 ? -1.605 -0.182 10.519 1.00 98.12 91 THR A N 1
ATOM 765 C CA . THR A 1 91 ? -2.382 1.045 10.748 1.00 98.12 91 THR A CA 1
ATOM 766 C C . THR A 1 91 ? -3.885 0.792 10.742 1.00 98.12 91 THR A C 1
ATOM 768 O O . THR A 1 91 ? -4.659 1.668 11.104 1.00 98.12 91 THR A O 1
ATOM 771 N N . ALA A 1 92 ? -4.308 -0.425 10.398 1.00 97.50 92 ALA A N 1
ATOM 772 C CA . ALA A 1 92 ? -5.700 -0.825 10.416 1.00 97.50 92 ALA A CA 1
ATOM 773 C C . ALA A 1 92 ? -5.881 -2.193 11.068 1.00 97.50 92 ALA A C 1
ATOM 775 O O . ALA A 1 92 ? -5.118 -3.127 10.825 1.00 97.50 92 ALA A O 1
ATOM 776 N N . THR A 1 93 ? -6.947 -2.323 11.852 1.00 95.81 93 THR A N 1
ATOM 777 C CA . THR A 1 93 ? -7.310 -3.564 12.549 1.00 95.81 93 THR A CA 1
ATOM 778 C C . THR A 1 93 ? -7.953 -4.597 11.629 1.00 95.81 93 THR A C 1
ATOM 780 O O . THR A 1 93 ? -8.037 -5.768 11.980 1.00 95.81 93 THR A O 1
ATOM 783 N N . TRP A 1 94 ? -8.423 -4.183 10.448 1.00 94.12 94 TRP A N 1
ATOM 784 C CA . TRP A 1 94 ? -9.057 -5.082 9.480 1.00 94.12 94 TRP A CA 1
ATOM 785 C C . TRP A 1 94 ? -8.061 -5.785 8.548 1.00 94.12 94 TRP A C 1
ATOM 787 O O . TRP A 1 94 ? -8.465 -6.697 7.819 1.00 94.12 94 TRP A O 1
ATOM 797 N N . GLY A 1 95 ? -6.799 -5.350 8.534 1.00 95.12 95 GLY A N 1
ATOM 798 C CA . GLY A 1 95 ? -5.732 -5.949 7.742 1.00 95.12 95 GLY A CA 1
ATOM 799 C C . GLY A 1 95 ? -4.715 -4.942 7.209 1.00 95.12 95 GLY A C 1
ATOM 800 O O . GLY A 1 95 ? -4.813 -3.736 7.428 1.00 95.12 95 GLY A O 1
ATOM 801 N N . THR A 1 96 ? -3.736 -5.459 6.473 1.00 96.50 96 THR A N 1
ATOM 802 C CA . THR A 1 96 ? -2.684 -4.675 5.808 1.00 96.50 96 THR A CA 1
ATOM 803 C C . THR A 1 96 ? -2.639 -4.978 4.313 1.00 96.50 96 THR A C 1
ATOM 805 O O . THR A 1 96 ? -3.091 -6.036 3.871 1.00 96.50 96 THR A O 1
ATOM 808 N N . VAL A 1 97 ? -2.117 -4.042 3.523 1.00 97.81 97 VAL A N 1
ATOM 809 C CA . VAL A 1 97 ? -2.088 -4.121 2.062 1.00 97.81 97 VAL A CA 1
ATOM 810 C C . VAL A 1 97 ? -0.664 -3.888 1.578 1.00 97.81 97 VAL A C 1
ATOM 812 O O . VAL A 1 97 ? -0.030 -2.919 1.985 1.00 97.81 97 VAL A O 1
ATOM 815 N N . MET A 1 98 ? -0.196 -4.730 0.660 1.00 97.44 98 MET A N 1
ATOM 816 C CA . MET A 1 98 ? 1.000 -4.475 -0.134 1.00 97.44 98 MET A CA 1
ATOM 817 C C . MET A 1 98 ? 0.707 -4.575 -1.625 1.00 97.44 98 MET A C 1
ATOM 819 O O . MET A 1 98 ? -0.008 -5.474 -2.076 1.00 97.44 98 MET A O 1
ATOM 823 N N . ARG A 1 99 ? 1.278 -3.648 -2.397 1.00 97.69 99 ARG A N 1
ATOM 824 C CA . ARG A 1 99 ? 1.187 -3.629 -3.856 1.00 97.69 99 ARG A CA 1
ATOM 825 C C . ARG A 1 99 ? 2.563 -3.714 -4.507 1.00 97.69 99 ARG A C 1
ATOM 827 O O . ARG A 1 99 ? 3.470 -2.970 -4.152 1.00 97.69 99 ARG A O 1
ATOM 834 N N . PHE A 1 100 ? 2.687 -4.595 -5.492 1.00 96.38 100 PHE A N 1
ATOM 835 C CA . PHE A 1 100 ? 3.924 -4.854 -6.227 1.00 96.38 100 PHE A CA 1
ATOM 836 C C . PHE A 1 100 ? 3.852 -4.204 -7.609 1.00 96.38 100 PHE A C 1
ATOM 838 O O . PHE A 1 100 ? 3.110 -4.668 -8.474 1.00 96.38 100 PHE A O 1
ATOM 845 N N . HIS A 1 101 ? 4.593 -3.121 -7.830 1.00 93.31 101 HIS A N 1
ATOM 846 C CA . HIS A 1 101 ? 4.598 -2.372 -9.095 1.00 93.31 101 HIS A CA 1
ATOM 847 C C . HIS A 1 101 ? 5.718 -2.803 -10.048 1.00 93.31 101 HIS A C 1
ATOM 849 O O . HIS A 1 101 ? 5.690 -2.447 -11.224 1.00 93.31 101 HIS A O 1
ATOM 855 N N . GLY A 1 102 ? 6.671 -3.603 -9.574 1.00 91.00 102 GLY A N 1
ATOM 856 C CA . GLY A 1 102 ? 7.893 -3.944 -10.294 1.00 91.00 102 GLY A CA 1
ATOM 857 C C . GLY A 1 102 ? 9.021 -2.950 -10.027 1.00 91.00 102 GLY A C 1
ATOM 858 O O . GLY A 1 102 ? 8.802 -1.861 -9.505 1.00 91.00 102 GLY A O 1
ATOM 859 N N . ARG A 1 103 ? 10.248 -3.310 -10.418 1.00 90.69 103 ARG A N 1
ATOM 860 C CA . ARG A 1 103 ? 11.462 -2.513 -10.154 1.00 90.69 103 ARG A CA 1
ATOM 861 C C . ARG A 1 103 ? 12.140 -1.998 -11.425 1.00 90.69 103 ARG A C 1
ATOM 863 O O . ARG A 1 103 ? 13.344 -1.755 -11.437 1.00 90.69 103 ARG A O 1
ATOM 870 N N . ASN A 1 104 ? 11.387 -1.818 -12.513 1.00 83.12 104 ASN A N 1
ATOM 871 C CA . ASN A 1 104 ? 11.929 -1.350 -13.793 1.00 83.12 104 ASN A CA 1
ATOM 872 C C . ASN A 1 104 ? 12.289 0.152 -13.758 1.00 83.12 104 ASN A C 1
ATOM 874 O O . ASN A 1 104 ? 11.555 1.008 -14.256 1.00 83.12 104 ASN A O 1
ATOM 878 N N . THR A 1 105 ? 13.445 0.471 -13.172 1.00 76.06 105 THR A N 1
ATOM 879 C CA . THR A 1 105 ? 13.978 1.838 -13.021 1.00 76.06 105 THR A CA 1
ATOM 880 C C . THR A 1 105 ? 14.189 2.542 -14.365 1.00 76.06 105 THR A C 1
ATOM 882 O O . THR A 1 105 ? 13.932 3.740 -14.486 1.00 76.06 105 THR A O 1
ATOM 885 N N . VAL A 1 106 ? 14.601 1.802 -15.402 1.00 72.19 106 VAL A N 1
ATOM 886 C CA . VAL A 1 106 ? 14.886 2.343 -16.742 1.00 72.19 106 VAL A CA 1
ATOM 887 C C . VAL A 1 106 ? 13.620 2.882 -17.406 1.00 72.19 106 VAL A C 1
ATOM 889 O O . VAL A 1 106 ? 13.630 3.989 -17.941 1.00 72.19 106 VAL A O 1
ATOM 892 N N . ALA A 1 107 ? 12.521 2.126 -17.377 1.00 69.56 107 ALA A N 1
ATOM 893 C CA . ALA A 1 107 ? 11.254 2.578 -17.946 1.00 69.56 107 ALA A CA 1
ATOM 894 C C . ALA A 1 107 ? 10.597 3.674 -17.093 1.00 69.56 107 ALA A C 1
ATOM 896 O O . ALA A 1 107 ? 9.970 4.579 -17.638 1.00 69.56 107 ALA A O 1
ATOM 897 N N . TRP A 1 108 ? 10.772 3.640 -15.769 1.00 67.38 108 TRP A N 1
ATOM 898 C CA . TRP A 1 108 ? 10.180 4.635 -14.870 1.00 67.38 108 TRP A CA 1
ATOM 899 C C . TRP A 1 108 ? 10.766 6.044 -15.051 1.00 67.38 108 TRP A C 1
ATOM 901 O O . TRP A 1 108 ? 10.034 7.029 -14.957 1.00 67.38 108 TRP A O 1
ATOM 911 N N . ASN A 1 109 ? 12.060 6.138 -15.383 1.00 66.75 109 ASN A N 1
ATOM 912 C CA . ASN A 1 109 ? 12.764 7.405 -15.623 1.00 66.75 109 ASN A CA 1
ATOM 913 C C . ASN A 1 109 ? 12.610 7.952 -17.052 1.00 66.75 109 ASN A C 1
ATOM 915 O O . ASN A 1 109 ? 12.910 9.118 -17.313 1.00 66.75 109 ASN A O 1
ATOM 919 N N . LYS A 1 110 ? 12.130 7.140 -18.000 1.00 70.88 110 LYS A N 1
ATOM 920 C CA . LYS A 1 110 ? 11.888 7.585 -19.376 1.00 70.88 110 LYS A CA 1
ATOM 921 C C . LYS A 1 110 ? 10.613 8.430 -19.437 1.00 70.88 110 LYS A C 1
ATOM 923 O O . LYS A 1 110 ? 9.508 7.927 -19.222 1.00 70.88 110 LYS A O 1
ATOM 928 N N . ARG A 1 111 ? 10.756 9.710 -19.809 1.00 60.56 111 ARG A N 1
ATOM 929 C CA . ARG A 1 111 ? 9.624 10.637 -20.023 1.00 60.56 111 ARG A CA 1
ATOM 930 C C . ARG A 1 111 ? 8.586 10.092 -21.011 1.00 60.56 111 ARG A C 1
ATOM 932 O O . ARG A 1 111 ? 7.399 10.299 -20.799 1.00 60.56 111 ARG A O 1
ATOM 939 N N . GLU A 1 112 ? 9.032 9.357 -22.027 1.00 68.19 112 GLU A N 1
ATOM 940 C CA . GLU A 1 112 ? 8.193 8.830 -23.115 1.00 68.19 112 GLU A CA 1
ATOM 941 C C . GLU A 1 112 ? 7.854 7.337 -22.977 1.00 68.19 112 GLU A C 1
ATOM 943 O O . GLU A 1 112 ? 7.206 6.772 -23.857 1.00 68.19 112 GLU A O 1
ATOM 948 N N . ALA A 1 113 ? 8.276 6.671 -21.893 1.00 64.19 113 ALA A N 1
ATOM 949 C CA . ALA A 1 113 ? 7.940 5.263 -21.706 1.00 64.19 113 ALA A CA 1
ATOM 950 C C . ALA A 1 113 ? 6.429 5.087 -21.582 1.00 64.19 113 ALA A C 1
ATOM 952 O O . ALA A 1 113 ? 5.764 5.748 -20.773 1.00 64.19 113 ALA A O 1
ATOM 953 N N . LYS A 1 114 ? 5.897 4.137 -22.351 1.00 75.00 114 LYS A N 1
ATOM 954 C CA . LYS A 1 114 ? 4.493 3.745 -22.241 1.00 75.00 114 LYS A CA 1
ATOM 955 C C . LYS A 1 114 ? 4.242 3.206 -20.836 1.00 75.00 11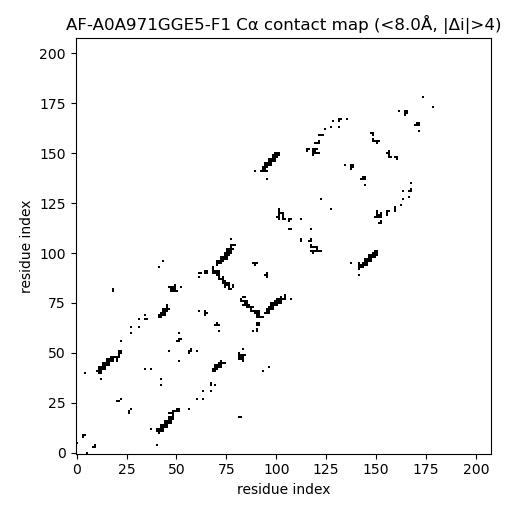4 LYS A C 1
ATOM 957 O O . LYS A 1 114 ? 5.092 2.535 -20.256 1.00 75.00 114 LYS A O 1
ATOM 962 N N . VAL A 1 115 ? 3.039 3.430 -20.311 1.00 70.69 115 VAL A N 1
ATOM 963 C CA . VAL A 1 115 ? 2.626 2.917 -18.991 1.00 70.69 115 VAL A CA 1
ATOM 964 C C . VAL A 1 115 ? 2.916 1.415 -18.860 1.00 70.69 115 VAL A C 1
ATOM 966 O O . VAL A 1 115 ? 3.455 0.980 -17.850 1.00 70.69 115 VAL A O 1
ATOM 969 N N . ALA A 1 116 ? 2.657 0.637 -19.914 1.00 73.12 116 ALA A N 1
ATOM 970 C CA . ALA A 1 116 ? 2.940 -0.797 -19.951 1.00 73.12 116 ALA A CA 1
ATOM 971 C C . ALA A 1 116 ? 4.431 -1.137 -19.744 1.00 73.12 116 ALA A C 1
ATOM 973 O O . ALA A 1 116 ? 4.749 -2.115 -19.080 1.00 73.12 116 ALA A O 1
ATOM 974 N N . GLU A 1 117 ? 5.353 -0.325 -20.266 1.00 74.25 117 GLU A N 1
ATOM 975 C CA . GLU A 1 117 ? 6.797 -0.551 -20.114 1.00 74.25 117 GLU A CA 1
ATOM 976 C C . GLU A 1 117 ? 7.259 -0.310 -18.677 1.00 74.25 117 GLU A C 1
ATOM 978 O O . GLU A 1 117 ? 8.136 -1.017 -18.191 1.00 74.25 117 GLU A O 1
ATOM 983 N N . ARG A 1 118 ? 6.632 0.641 -17.974 1.00 75.00 118 ARG A N 1
ATOM 984 C CA . ARG A 1 118 ? 6.917 0.928 -16.560 1.00 75.00 118 ARG A CA 1
ATOM 985 C C . ARG A 1 118 ? 6.605 -0.262 -15.653 1.00 75.00 118 ARG A C 1
ATOM 987 O O . ARG A 1 118 ? 7.345 -0.517 -14.711 1.00 75.00 118 ARG A O 1
ATOM 994 N N . PHE A 1 119 ? 5.554 -1.008 -15.987 1.00 77.94 119 PHE A N 1
ATOM 995 C CA . PHE A 1 119 ? 5.129 -2.219 -15.282 1.00 77.94 119 PHE A CA 1
ATOM 996 C C . PHE A 1 119 ? 5.734 -3.508 -15.859 1.00 77.94 119 PHE A C 1
ATOM 998 O O . PHE A 1 119 ? 5.400 -4.600 -15.398 1.00 77.94 119 PHE A O 1
ATOM 1005 N N . ASN A 1 120 ? 6.624 -3.413 -16.858 1.00 86.81 120 ASN A N 1
ATOM 1006 C CA . ASN A 1 120 ? 7.334 -4.567 -17.402 1.00 86.81 120 ASN A CA 1
ATOM 1007 C C . ASN A 1 120 ? 8.425 -5.029 -16.437 1.00 86.81 120 ASN A C 1
ATOM 1009 O O . ASN A 1 120 ? 9.594 -4.661 -16.567 1.00 86.81 120 ASN A O 1
ATOM 1013 N N . TYR A 1 121 ? 8.005 -5.817 -15.455 1.00 89.81 121 TYR A N 1
ATOM 1014 C CA . TYR A 1 121 ? 8.866 -6.470 -14.486 1.00 89.81 121 TYR A CA 1
ATOM 1015 C C . TYR A 1 121 ? 8.280 -7.835 -14.146 1.00 89.81 121 TYR A C 1
ATOM 1017 O O . TYR A 1 121 ? 7.077 -7.934 -13.905 1.00 89.81 121 TYR A O 1
ATOM 1025 N N . LEU A 1 122 ? 9.107 -8.874 -14.138 1.00 91.88 122 LEU A N 1
ATOM 1026 C CA . LEU A 1 122 ? 8.744 -10.191 -13.633 1.00 91.88 122 LEU A CA 1
ATOM 1027 C C . LEU A 1 122 ? 9.630 -10.435 -12.419 1.00 91.88 122 LEU A C 1
ATOM 1029 O O . LEU A 1 122 ? 10.839 -10.566 -12.583 1.00 91.88 122 LEU A O 1
ATOM 1033 N N . TYR A 1 123 ? 9.030 -10.455 -11.231 1.00 94.69 123 TYR A N 1
ATOM 1034 C CA . TYR A 1 123 ? 9.769 -10.769 -10.014 1.00 94.69 123 TYR A CA 1
ATOM 1035 C C . TYR A 1 123 ? 10.307 -12.193 -10.077 1.00 94.69 123 TYR A C 1
ATOM 1037 O O . TYR A 1 123 ? 9.619 -13.094 -10.572 1.00 94.69 123 TYR A O 1
ATOM 1045 N N . ASP A 1 124 ? 11.502 -12.406 -9.544 1.00 94.00 124 ASP A N 1
ATOM 1046 C CA . ASP A 1 124 ? 11.986 -13.754 -9.279 1.00 94.00 124 ASP A CA 1
ATOM 1047 C C . ASP A 1 124 ? 11.550 -14.258 -7.888 1.00 94.00 124 ASP A C 1
ATOM 1049 O O . ASP A 1 124 ? 11.064 -13.513 -7.034 1.00 94.00 124 ASP A O 1
ATOM 1053 N N . ILE A 1 125 ? 11.700 -15.565 -7.659 1.00 92.12 125 ILE A N 1
ATOM 1054 C CA . ILE A 1 125 ? 11.308 -16.205 -6.395 1.00 92.12 125 ILE A CA 1
ATOM 1055 C C . ILE A 1 125 ? 12.116 -15.660 -5.207 1.00 92.12 125 ILE A C 1
ATOM 1057 O O . ILE A 1 125 ? 11.570 -15.525 -4.113 1.00 92.12 125 ILE A O 1
ATOM 1061 N N . SER A 1 126 ? 13.392 -15.326 -5.411 1.00 94.56 126 SER A N 1
ATOM 1062 C CA . SER A 1 126 ? 14.260 -14.809 -4.350 1.00 94.56 126 SER A CA 1
ATOM 1063 C C . SER A 1 126 ? 13.853 -13.399 -3.916 1.00 94.56 126 SER A C 1
ATOM 1065 O O . SER A 1 126 ? 13.942 -13.071 -2.736 1.00 94.56 126 SER A O 1
ATOM 1067 N N . GLU A 1 127 ? 13.315 -12.593 -4.834 1.00 95.12 127 GLU A N 1
ATOM 1068 C CA . GLU A 1 127 ? 12.738 -11.288 -4.528 1.00 95.12 127 GLU A CA 1
ATOM 1069 C C . GLU A 1 127 ? 11.413 -11.402 -3.769 1.00 95.12 127 GLU A C 1
ATOM 1071 O O . GLU A 1 127 ? 11.142 -10.580 -2.894 1.00 95.12 127 GLU A O 1
ATOM 1076 N N . LEU A 1 128 ? 10.587 -12.404 -4.091 1.00 96.25 128 LEU A N 1
ATOM 1077 C CA . LEU A 1 128 ? 9.280 -12.622 -3.461 1.00 96.25 128 LEU A CA 1
ATOM 1078 C C . LEU A 1 128 ? 9.376 -13.293 -2.085 1.00 96.25 128 LEU A C 1
ATOM 1080 O O . LEU A 1 128 ? 8.519 -13.042 -1.236 1.00 96.25 128 LEU A O 1
ATOM 1084 N N . GLY A 1 129 ? 10.410 -14.106 -1.846 1.00 96.62 129 GLY A N 1
ATOM 1085 C CA . GLY A 1 129 ? 10.629 -14.843 -0.596 1.00 96.62 129 GLY A CA 1
ATOM 1086 C C . GLY A 1 129 ? 10.496 -13.972 0.660 1.00 96.62 129 GLY A C 1
ATOM 1087 O O . GLY A 1 129 ? 9.584 -14.216 1.455 1.00 96.62 129 GLY A O 1
ATOM 1088 N N . PRO A 1 130 ? 11.283 -12.888 0.807 1.00 96.75 130 PRO A N 1
ATOM 1089 C CA . PRO A 1 130 ? 11.198 -12.003 1.970 1.00 96.75 130 PRO A CA 1
ATOM 1090 C C . PRO A 1 130 ? 9.808 -11.382 2.178 1.00 96.75 130 PRO A C 1
ATOM 1092 O O . PRO A 1 130 ? 9.364 -11.196 3.313 1.00 96.75 130 PRO A O 1
ATOM 1095 N N . PHE A 1 131 ? 9.086 -11.078 1.093 1.00 96.94 131 PHE A N 1
ATOM 1096 C CA . PHE A 1 131 ? 7.719 -10.563 1.188 1.00 96.94 131 PHE A CA 1
ATOM 1097 C C . PHE A 1 131 ? 6.734 -11.629 1.658 1.00 96.94 131 PHE A C 1
ATOM 1099 O O . PHE A 1 131 ? 5.845 -11.312 2.447 1.00 96.94 131 PHE A O 1
ATOM 1106 N N . SER A 1 132 ? 6.896 -12.877 1.214 1.00 95.94 132 SER A N 1
ATOM 1107 C CA . SER A 1 132 ? 6.054 -13.992 1.653 1.00 95.94 132 SER A CA 1
ATOM 1108 C C . SER A 1 132 ? 6.222 -14.274 3.151 1.00 95.94 132 SER A C 1
ATOM 1110 O O . SER A 1 132 ? 5.229 -14.348 3.875 1.00 95.94 132 SER A O 1
ATOM 1112 N N . GLU A 1 133 ? 7.462 -14.301 3.649 1.00 95.75 133 GLU A N 1
ATOM 1113 C CA . GLU A 1 133 ? 7.773 -14.494 5.070 1.00 95.75 133 GLU A CA 1
ATOM 1114 C C . GLU A 1 133 ? 7.187 -13.364 5.923 1.00 95.75 133 GLU A C 1
ATOM 1116 O O . GLU A 1 133 ? 6.516 -13.602 6.935 1.00 95.75 133 GLU A O 1
ATOM 1121 N N . ARG A 1 134 ? 7.377 -12.112 5.483 1.00 96.31 134 ARG A N 1
ATOM 1122 C CA . ARG A 1 134 ? 6.823 -10.946 6.176 1.00 96.31 134 ARG A CA 1
ATOM 1123 C C . ARG A 1 134 ? 5.296 -10.958 6.171 1.00 96.31 134 ARG A C 1
ATOM 1125 O O . ARG A 1 134 ? 4.697 -10.670 7.206 1.00 96.31 134 ARG A O 1
ATOM 1132 N N . ALA A 1 135 ? 4.668 -11.313 5.052 1.00 95.38 135 ALA A N 1
ATOM 1133 C CA . ALA A 1 135 ? 3.217 -11.423 4.948 1.00 95.38 135 ALA A CA 1
ATOM 1134 C C . ALA A 1 135 ? 2.660 -12.498 5.894 1.00 95.38 135 ALA A C 1
ATOM 1136 O O . ALA A 1 135 ? 1.686 -12.237 6.594 1.00 95.38 135 ALA A O 1
ATOM 1137 N N . GLN A 1 136 ? 3.298 -13.669 5.991 1.00 93.94 136 GLN A N 1
ATOM 1138 C CA . GLN A 1 136 ? 2.893 -14.710 6.944 1.00 93.94 136 GLN A CA 1
ATOM 1139 C C . GLN A 1 136 ? 3.026 -14.250 8.400 1.00 93.94 136 GLN A C 1
ATOM 1141 O O . GLN A 1 136 ? 2.148 -14.533 9.217 1.00 93.94 136 GLN A O 1
ATOM 1146 N N . ALA A 1 137 ? 4.098 -13.529 8.740 1.00 94.75 137 ALA A N 1
ATOM 1147 C CA . ALA A 1 137 ? 4.266 -12.963 10.076 1.00 94.75 137 ALA A CA 1
ATOM 1148 C C . ALA A 1 137 ? 3.161 -11.942 10.402 1.00 94.75 137 ALA A C 1
ATOM 1150 O O . ALA A 1 137 ? 2.532 -12.035 11.452 1.00 94.75 137 ALA A O 1
ATOM 1151 N N . LEU A 1 138 ? 2.869 -11.024 9.475 1.00 93.06 138 LEU A N 1
ATOM 1152 C CA . LEU A 1 138 ? 1.816 -10.017 9.633 1.00 93.06 138 LEU A CA 1
ATOM 1153 C C . LEU A 1 138 ? 0.418 -10.639 9.703 1.00 93.06 138 LEU A C 1
ATOM 1155 O O . LEU A 1 138 ? -0.420 -10.174 10.470 1.00 93.06 138 LEU A O 1
ATOM 1159 N N . ALA A 1 139 ? 0.157 -11.713 8.956 1.00 92.25 139 ALA A N 1
ATOM 1160 C CA . ALA A 1 139 ? -1.125 -12.412 9.001 1.00 92.25 139 ALA A CA 1
ATOM 1161 C C . ALA A 1 139 ? -1.450 -12.951 10.405 1.00 92.25 139 ALA A C 1
ATOM 1163 O O . ALA A 1 139 ? -2.616 -12.955 10.793 1.00 92.25 139 ALA A O 1
ATOM 1164 N N . LYS A 1 140 ? -0.435 -13.332 11.193 1.00 92.25 140 LYS A N 1
ATOM 1165 C CA . LYS A 1 140 ? -0.605 -13.749 12.598 1.00 92.25 140 LYS A CA 1
ATOM 1166 C C . LYS A 1 140 ? -0.961 -12.584 13.528 1.00 92.25 140 LYS A C 1
ATOM 1168 O O . LYS A 1 140 ? -1.558 -12.814 14.571 1.00 92.25 140 LYS A O 1
ATOM 1173 N N . GLU A 1 141 ? -0.593 -11.358 13.159 1.00 92.62 141 GLU A N 1
ATOM 1174 C CA . GLU A 1 141 ? -0.789 -10.153 13.972 1.00 92.62 141 GLU A CA 1
ATOM 1175 C C . GLU A 1 141 ? -2.113 -9.441 13.651 1.00 92.62 141 GLU A C 1
ATOM 1177 O O . GLU A 1 141 ? -2.861 -9.093 14.559 1.00 92.62 141 GLU A O 1
ATOM 1182 N N . VAL A 1 142 ? -2.436 -9.259 12.363 1.00 90.75 142 VAL A N 1
ATOM 1183 C CA . VAL A 1 142 ? -3.623 -8.498 11.912 1.00 90.75 142 VAL A CA 1
ATOM 1184 C C . VAL A 1 142 ? -4.731 -9.360 11.303 1.00 90.75 142 VAL A C 1
ATOM 1186 O O . VAL A 1 142 ? -5.738 -8.840 10.827 1.00 90.75 142 VAL A O 1
ATOM 1189 N N . GLY A 1 143 ? -4.544 -10.680 11.246 1.00 86.94 143 GLY A N 1
ATOM 1190 C CA . GLY A 1 143 ? -5.514 -11.648 10.724 1.00 86.94 143 GLY A CA 1
ATOM 1191 C C . GLY A 1 143 ? -5.701 -11.644 9.202 1.00 86.94 143 GLY A C 1
ATOM 1192 O O . GLY A 1 143 ? -6.137 -12.648 8.642 1.00 86.94 143 GLY A O 1
ATOM 1193 N N . ARG A 1 144 ? -5.384 -10.545 8.500 1.00 91.88 144 ARG A N 1
ATOM 1194 C CA . ARG A 1 144 ? -5.555 -10.439 7.043 1.00 91.88 144 ARG A CA 1
ATOM 1195 C C . ARG A 1 144 ? -4.476 -9.595 6.367 1.00 91.88 144 ARG A C 1
ATOM 1197 O O . ARG A 1 144 ? -4.240 -8.448 6.741 1.00 91.88 144 ARG A O 1
ATOM 1204 N N . VAL A 1 145 ? -3.892 -10.143 5.303 1.00 95.31 145 VAL A N 1
ATOM 1205 C CA . VAL A 1 145 ? -2.908 -9.468 4.444 1.00 95.31 145 VAL A CA 1
ATOM 1206 C C . VAL A 1 145 ? -3.383 -9.528 2.995 1.00 95.31 145 VAL A C 1
ATOM 1208 O O . VAL A 1 145 ? -3.719 -10.597 2.493 1.00 95.31 145 VAL A O 1
ATOM 1211 N N . PHE A 1 146 ? -3.408 -8.383 2.318 1.00 95.88 146 PHE A N 1
ATOM 1212 C CA . PHE A 1 146 ? -3.724 -8.279 0.896 1.00 95.88 146 PHE A CA 1
ATOM 1213 C C . PHE A 1 146 ? -2.435 -8.063 0.101 1.00 95.88 146 PHE A C 1
ATOM 1215 O O . PHE A 1 146 ? -1.768 -7.047 0.276 1.00 95.88 146 PHE A O 1
ATOM 1222 N N . LEU A 1 147 ? -2.100 -8.998 -0.790 1.00 96.06 147 LEU A N 1
ATOM 1223 C CA . LEU A 1 147 ? -0.941 -8.914 -1.684 1.00 96.06 147 LEU A CA 1
ATOM 1224 C C . LEU A 1 147 ? -1.415 -8.710 -3.123 1.00 96.06 147 LEU A C 1
ATOM 1226 O O . LEU A 1 147 ? -1.990 -9.619 -3.716 1.00 96.06 147 LEU A O 1
ATOM 1230 N N . MET A 1 148 ? -1.202 -7.520 -3.686 1.00 95.44 148 MET A N 1
ATOM 1231 C CA . MET A 1 148 ? -1.715 -7.157 -5.011 1.00 95.44 148 MET A CA 1
ATOM 1232 C C . MET A 1 148 ? -0.575 -6.951 -6.009 1.00 95.44 148 MET A C 1
ATOM 1234 O O . MET A 1 148 ? 0.221 -6.021 -5.878 1.00 95.44 148 MET A O 1
ATOM 1238 N N . PHE A 1 149 ? -0.530 -7.774 -7.051 1.00 94.19 149 PHE A N 1
ATOM 1239 C CA . PHE A 1 149 ? 0.434 -7.627 -8.140 1.00 94.19 149 PHE A CA 1
ATOM 1240 C C . PHE A 1 149 ? -0.088 -6.636 -9.182 1.00 94.19 149 PHE A C 1
ATOM 1242 O O . PHE A 1 149 ? -1.160 -6.826 -9.751 1.00 94.19 149 PHE A O 1
ATOM 1249 N N . ASN A 1 150 ? 0.661 -5.556 -9.399 1.00 91.38 150 ASN A N 1
ATOM 1250 C CA . ASN A 1 150 ? 0.334 -4.459 -10.310 1.00 91.38 150 ASN A CA 1
ATOM 1251 C C . ASN A 1 150 ? 1.381 -4.281 -11.428 1.00 91.38 150 ASN A C 1
ATOM 1253 O O . ASN A 1 150 ? 1.281 -3.356 -12.230 1.00 91.38 150 ASN A O 1
ATOM 1257 N N . ASN A 1 151 ? 2.363 -5.179 -11.528 1.00 87.75 151 ASN A N 1
ATOM 1258 C CA . ASN A 1 151 ? 3.305 -5.306 -12.643 1.00 87.75 151 ASN A CA 1
ATOM 1259 C C . ASN A 1 151 ? 2.618 -5.901 -13.896 1.00 87.75 151 ASN A C 1
ATOM 1261 O O . ASN A 1 151 ? 3.040 -6.912 -14.456 1.00 87.75 151 ASN A O 1
ATOM 1265 N N . CYS A 1 152 ? 1.504 -5.287 -14.308 1.00 82.56 152 CYS A N 1
ATOM 1266 C CA . CYS A 1 152 ? 0.571 -5.758 -15.335 1.00 82.56 152 CYS A CA 1
ATOM 1267 C C . CYS A 1 152 ? 1.096 -5.552 -16.765 1.00 82.56 152 CYS A C 1
ATOM 1269 O O . CYS A 1 152 ? 0.441 -4.941 -17.611 1.00 82.56 152 CYS A O 1
ATOM 1271 N N . PHE A 1 153 ? 2.286 -6.071 -17.047 1.00 82.81 153 PHE A N 1
ATOM 1272 C CA . PHE A 1 153 ? 2.786 -6.246 -18.401 1.00 82.81 153 PHE A CA 1
ATOM 1273 C C . PHE A 1 153 ? 2.648 -7.714 -18.805 1.00 82.81 153 PHE A C 1
ATOM 1275 O O . PHE A 1 153 ? 3.225 -8.592 -18.164 1.00 82.81 153 PHE A O 1
ATOM 1282 N N . ARG A 1 154 ? 1.889 -7.980 -19.877 1.00 86.50 154 ARG A N 1
ATOM 1283 C CA . ARG A 1 154 ? 1.538 -9.347 -20.309 1.00 86.50 154 ARG A CA 1
ATOM 1284 C C . ARG A 1 154 ? 0.941 -10.150 -19.140 1.00 86.50 154 ARG A C 1
ATOM 1286 O O . ARG A 1 154 ? 0.007 -9.676 -18.503 1.00 86.50 154 ARG A O 1
ATOM 1293 N N . ASP A 1 155 ? 1.463 -11.341 -18.869 1.00 85.94 155 ASP A N 1
ATOM 1294 C CA . ASP A 1 155 ? 1.036 -12.250 -17.807 1.00 85.94 155 ASP A CA 1
ATOM 1295 C C . ASP A 1 155 ? 1.912 -12.169 -16.541 1.00 85.94 155 ASP A C 1
ATOM 1297 O O . ASP A 1 155 ? 1.728 -12.974 -15.629 1.00 85.94 155 ASP A O 1
ATOM 1301 N N . ASN A 1 156 ? 2.827 -11.193 -16.431 1.00 89.50 156 ASN A N 1
ATOM 1302 C CA . ASN A 1 156 ? 3.779 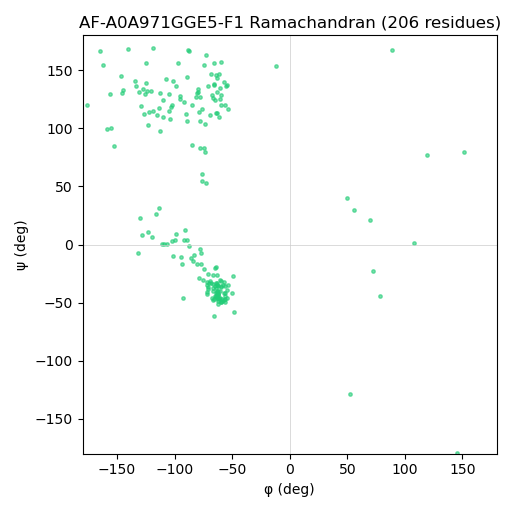-11.104 -15.313 1.00 89.50 156 ASN A CA 1
ATOM 1303 C C . ASN A 1 156 ? 3.091 -11.049 -13.941 1.00 89.50 156 ASN A C 1
ATOM 1305 O O . ASN A 1 156 ? 3.448 -11.814 -13.046 1.00 89.50 156 ASN A O 1
ATOM 1309 N N . ALA A 1 157 ? 2.079 -10.190 -13.782 1.00 90.69 157 ALA A N 1
ATOM 1310 C CA . ALA A 1 157 ? 1.342 -10.065 -12.523 1.00 90.69 157 ALA A CA 1
ATOM 1311 C C . ALA A 1 157 ? 0.662 -11.383 -12.116 1.00 90.69 157 ALA A C 1
ATOM 1313 O O . ALA A 1 157 ? 0.702 -11.768 -10.949 1.00 90.69 157 ALA A O 1
ATOM 1314 N N . VAL A 1 158 ? 0.091 -12.112 -13.083 1.00 90.62 158 VAL A N 1
ATOM 1315 C CA . VAL A 1 158 ? -0.545 -13.417 -12.841 1.00 90.62 158 VAL A CA 1
ATOM 1316 C C . VAL A 1 158 ? 0.503 -14.455 -12.443 1.00 90.62 158 VAL A C 1
ATOM 1318 O O . VAL A 1 158 ? 0.322 -15.159 -11.452 1.00 90.62 158 VAL A O 1
ATOM 1321 N N . ARG A 1 159 ? 1.632 -14.516 -13.160 1.00 91.81 159 ARG A N 1
ATOM 1322 C CA . ARG A 1 159 ? 2.743 -15.424 -12.838 1.00 91.81 159 ARG A CA 1
ATOM 1323 C C . ARG A 1 159 ? 3.292 -15.182 -11.438 1.00 91.81 159 ARG A C 1
ATOM 1325 O O . ARG A 1 159 ? 3.434 -16.133 -10.676 1.00 91.81 159 ARG A O 1
ATOM 1332 N N . ASN A 1 160 ? 3.562 -13.928 -11.082 1.00 95.19 160 ASN A N 1
ATOM 1333 C CA . ASN A 1 160 ? 4.090 -13.604 -9.761 1.00 95.19 160 ASN A CA 1
ATOM 1334 C C . ASN A 1 160 ? 3.059 -13.837 -8.648 1.00 95.19 160 ASN A C 1
ATOM 1336 O O . ASN A 1 160 ? 3.439 -14.297 -7.574 1.00 95.19 160 ASN A O 1
ATOM 1340 N N . ALA A 1 161 ? 1.763 -13.629 -8.907 1.00 92.88 161 ALA A N 1
ATOM 1341 C CA . ALA A 1 161 ? 0.714 -14.009 -7.963 1.00 92.88 161 ALA A CA 1
ATOM 1342 C C . ALA A 1 161 ? 0.686 -15.528 -7.708 1.00 92.88 161 ALA A C 1
ATOM 1344 O O . ALA A 1 161 ? 0.600 -15.950 -6.557 1.00 92.88 161 ALA A O 1
ATOM 1345 N N . LEU A 1 162 ? 0.820 -16.358 -8.749 1.00 91.31 162 LEU A N 1
ATOM 1346 C CA . LEU A 1 162 ? 0.890 -17.821 -8.613 1.00 91.31 162 LEU A CA 1
ATOM 1347 C C . LEU A 1 162 ? 2.166 -18.285 -7.892 1.00 91.31 162 LEU A C 1
ATOM 1349 O O . LEU A 1 162 ? 2.114 -19.173 -7.039 1.00 91.31 162 LEU A O 1
ATOM 1353 N N . GLN A 1 163 ? 3.307 -17.654 -8.174 1.00 93.06 163 GLN A N 1
ATOM 1354 C CA . GLN A 1 163 ? 4.551 -17.906 -7.439 1.00 93.06 163 GLN A CA 1
ATOM 1355 C C . GLN A 1 163 ? 4.414 -17.530 -5.959 1.00 93.06 163 GLN A C 1
ATOM 1357 O O . GLN A 1 163 ? 4.828 -18.296 -5.095 1.00 93.06 163 GLN A O 1
ATOM 1362 N N . MET A 1 164 ? 3.781 -16.394 -5.652 1.00 94.75 164 MET A N 1
ATOM 1363 C CA . MET A 1 164 ? 3.507 -15.983 -4.275 1.00 94.75 164 MET A CA 1
ATOM 1364 C C . MET A 1 164 ? 2.571 -16.968 -3.564 1.00 94.75 164 MET A C 1
ATOM 1366 O O . MET A 1 164 ? 2.833 -17.308 -2.418 1.00 94.75 164 MET A O 1
ATOM 1370 N N . ARG A 1 165 ? 1.532 -17.495 -4.233 1.00 91.31 165 ARG A N 1
ATOM 1371 C CA . ARG A 1 165 ? 0.698 -18.576 -3.666 1.00 91.31 165 ARG A CA 1
ATOM 1372 C C . ARG A 1 165 ? 1.544 -19.788 -3.284 1.00 91.31 165 ARG A C 1
ATOM 1374 O O . ARG A 1 165 ? 1.449 -20.262 -2.158 1.00 91.31 165 ARG A O 1
ATOM 1381 N N . THR A 1 166 ? 2.433 -20.211 -4.182 1.00 90.88 166 THR A N 1
ATOM 1382 C CA . THR A 1 166 ? 3.352 -21.332 -3.928 1.00 90.88 166 THR A CA 1
ATOM 1383 C C . THR A 1 166 ? 4.231 -21.067 -2.701 1.00 90.88 166 THR A C 1
ATOM 1385 O O . THR A 1 166 ? 4.327 -21.916 -1.821 1.00 90.88 166 THR A O 1
ATOM 1388 N N . LEU A 1 167 ? 4.824 -19.871 -2.597 1.00 92.69 167 LEU A N 1
ATOM 1389 C CA . LEU A 1 167 ? 5.649 -19.470 -1.448 1.00 92.69 167 LEU A CA 1
ATOM 1390 C C . LEU A 1 167 ? 4.862 -19.414 -0.135 1.00 92.69 167 LEU A C 1
ATOM 1392 O O . LEU A 1 167 ? 5.396 -19.717 0.929 1.00 92.69 167 LEU A O 1
ATOM 1396 N N . LEU A 1 168 ? 3.584 -19.050 -0.206 1.00 92.31 168 LEU A N 1
ATOM 1397 C CA . LEU A 1 168 ? 2.693 -19.024 0.947 1.00 92.31 168 LEU A CA 1
ATOM 1398 C C . LEU A 1 168 ? 2.182 -20.417 1.348 1.00 92.31 168 LEU A C 1
ATOM 1400 O O . LEU A 1 168 ? 1.495 -20.520 2.362 1.00 92.31 168 LEU A O 1
ATOM 1404 N N . GLY A 1 169 ? 2.510 -2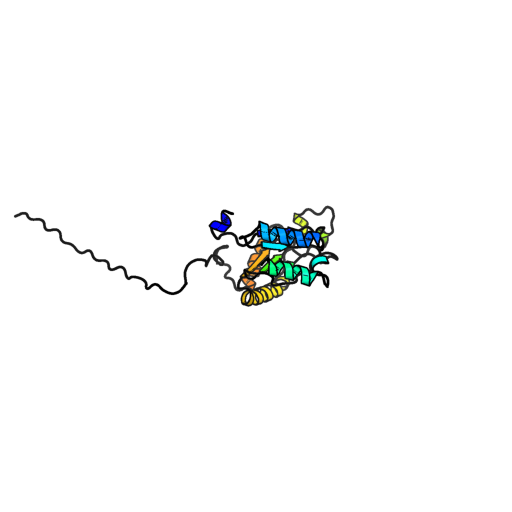1.470 0.590 1.00 88.88 169 GLY A N 1
ATOM 1405 C CA . GLY A 1 169 ? 1.979 -22.819 0.803 1.00 88.88 169 GLY A CA 1
ATOM 1406 C C . GLY A 1 169 ? 0.492 -22.939 0.462 1.00 88.88 169 GLY A C 1
ATOM 1407 O O . GLY A 1 169 ? -0.186 -23.828 0.967 1.00 88.88 169 GLY A O 1
ATOM 1408 N N . ILE A 1 170 ? -0.019 -22.024 -0.362 1.00 84.31 170 ILE A N 1
ATOM 1409 C CA . ILE A 1 170 ? -1.390 -22.035 -0.855 1.00 84.31 170 ILE A CA 1
ATOM 1410 C C . ILE A 1 170 ? -1.471 -23.004 -2.035 1.00 84.31 170 ILE A C 1
ATOM 1412 O O . ILE A 1 170 ? -0.714 -22.867 -2.999 1.00 84.31 170 ILE A O 1
ATOM 1416 N N . ASP A 1 171 ? -2.405 -23.951 -1.963 1.00 74.44 171 ASP A N 1
ATOM 1417 C CA . ASP A 1 171 ? -2.625 -24.953 -3.004 1.00 74.44 171 ASP A CA 1
ATOM 1418 C C . ASP A 1 171 ? -2.895 -24.273 -4.368 1.00 74.44 171 ASP A C 1
ATOM 1420 O O . ASP A 1 171 ? -3.838 -23.484 -4.491 1.00 74.44 171 ASP A O 1
ATOM 1424 N N . PRO A 1 172 ? -2.069 -24.528 -5.401 1.00 64.75 172 PRO A N 1
ATOM 1425 C CA . PRO A 1 172 ? -2.233 -23.916 -6.715 1.00 64.75 172 PRO A CA 1
ATOM 1426 C C . PRO A 1 172 ? -3.546 -24.314 -7.404 1.00 64.75 172 PRO A C 1
ATOM 1428 O O . PRO A 1 172 ? -4.059 -23.511 -8.191 1.00 64.75 172 PRO A O 1
ATOM 1431 N N . ASP A 1 173 ? -4.100 -25.486 -7.080 1.00 67.56 173 ASP A N 1
ATOM 1432 C CA . ASP A 1 173 ? -5.326 -26.031 -7.670 1.00 67.56 173 ASP A CA 1
ATOM 1433 C C . ASP A 1 173 ? -6.597 -25.471 -7.013 1.00 67.56 173 ASP A C 1
ATOM 1435 O O . ASP A 1 173 ? -7.700 -25.645 -7.542 1.00 67.56 173 ASP A O 1
ATOM 1439 N N . LEU A 1 174 ? -6.469 -24.725 -5.907 1.00 61.84 174 LEU A N 1
ATOM 1440 C CA . LEU A 1 174 ? -7.590 -23.969 -5.3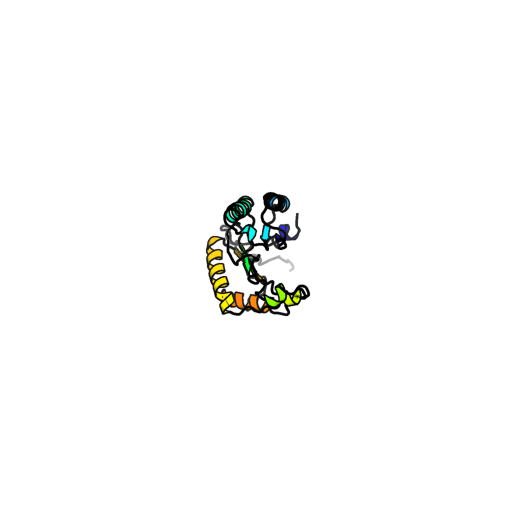58 1.00 61.84 174 LEU A CA 1
ATOM 1441 C C . LEU A 1 174 ? -8.008 -22.875 -6.361 1.00 61.84 174 LEU A C 1
ATOM 1443 O O . LEU A 1 174 ? -7.175 -22.040 -6.746 1.00 61.84 174 LEU A O 1
ATOM 1447 N N . PRO A 1 175 ? -9.288 -22.834 -6.781 1.00 54.94 175 PRO A N 1
ATOM 1448 C CA . PRO A 1 175 ? -9.797 -21.817 -7.689 1.00 54.94 175 PRO A CA 1
ATOM 1449 C C . PRO A 1 175 ? -9.542 -20.396 -7.160 1.00 54.94 175 PRO A C 1
ATOM 1451 O O . PRO A 1 175 ? -9.813 -20.119 -5.983 1.00 54.94 175 PRO A O 1
ATOM 1454 N N . PRO A 1 176 ? -9.098 -19.449 -8.013 1.00 52.06 176 PRO A N 1
ATOM 1455 C CA . PRO A 1 176 ? -8.996 -18.045 -7.634 1.00 52.06 176 PRO A CA 1
ATOM 1456 C C . PRO A 1 176 ? -10.341 -17.537 -7.093 1.00 52.06 176 PRO A C 1
ATOM 1458 O O . PRO A 1 176 ? -11.338 -17.508 -7.813 1.00 52.06 176 PRO A O 1
ATOM 1461 N N . GLY A 1 177 ? -10.370 -17.137 -5.818 1.00 52.22 177 GLY A N 1
ATOM 1462 C CA . GLY A 1 177 ? -11.564 -16.602 -5.154 1.00 52.22 177 GLY A CA 1
ATOM 1463 C C . GLY A 1 177 ? -12.232 -17.506 -4.110 1.00 52.22 177 GLY A C 1
ATOM 1464 O O . GLY A 1 177 ? -13.221 -17.067 -3.526 1.00 52.22 177 GLY A O 1
ATOM 1465 N N . GLN A 1 178 ? -11.711 -18.708 -3.827 1.00 44.91 178 GLN A N 1
ATOM 1466 C CA . GLN A 1 178 ? -12.252 -19.570 -2.759 1.00 44.91 178 GLN A CA 1
ATOM 1467 C C . GLN A 1 178 ? -11.572 -19.427 -1.388 1.00 44.91 178 GLN A C 1
ATOM 1469 O O . GLN A 1 178 ? -12.183 -19.764 -0.383 1.00 44.91 178 GLN A O 1
ATOM 1474 N N . GLU A 1 179 ? -10.377 -18.843 -1.296 1.00 49.50 179 GLU A N 1
ATOM 1475 C CA . GLU A 1 179 ? -9.634 -18.779 -0.021 1.00 49.50 179 GLU A CA 1
ATOM 1476 C C . GLU A 1 179 ? -9.960 -17.565 0.870 1.00 49.50 179 GLU A C 1
ATOM 1478 O O . GLU A 1 179 ? -9.430 -17.442 1.970 1.00 49.50 179 GLU A O 1
ATOM 1483 N N . SER A 1 180 ? -10.849 -16.656 0.446 1.00 45.56 180 SER A N 1
ATOM 1484 C CA . SER A 1 180 ? -11.283 -15.528 1.294 1.00 45.56 180 SER A CA 1
ATOM 1485 C C . SER A 1 180 ? -12.799 -15.340 1.390 1.00 45.56 180 SER A C 1
ATOM 1487 O O . SER A 1 180 ? -13.260 -14.234 1.689 1.00 45.56 180 SER A O 1
ATOM 1489 N N . LEU A 1 181 ? -13.581 -16.393 1.144 1.00 34.91 181 LEU A N 1
ATOM 1490 C CA . LEU A 1 181 ? -15.031 -16.397 1.369 1.00 34.91 181 LEU A CA 1
ATOM 1491 C C . LEU A 1 181 ? -15.464 -17.359 2.483 1.00 34.91 181 LEU A C 1
ATOM 1493 O O . LEU A 1 181 ? -16.602 -17.809 2.492 1.00 34.91 181 LEU A O 1
ATOM 1497 N N . ASP A 1 182 ? -14.626 -17.566 3.497 1.00 40.84 182 ASP A N 1
ATOM 1498 C CA . ASP A 1 182 ? -15.137 -17.953 4.814 1.00 40.84 182 ASP A CA 1
ATOM 1499 C C . ASP A 1 182 ? -15.696 -16.712 5.507 1.00 40.84 182 ASP A C 1
ATOM 1501 O O . ASP A 1 182 ? -15.015 -16.036 6.280 1.00 40.84 182 ASP A O 1
ATOM 1505 N N . LEU A 1 183 ? -16.943 -16.359 5.185 1.00 40.22 183 LEU A N 1
ATOM 1506 C CA . LEU A 1 183 ? -17.665 -15.328 5.931 1.00 40.22 183 LEU A CA 1
ATOM 1507 C C . LEU A 1 183 ? -19.047 -15.727 6.428 1.00 40.22 183 LEU A C 1
ATOM 1509 O O . LEU A 1 183 ? -19.676 -14.856 7.007 1.00 40.22 183 LEU A O 1
ATOM 1513 N N . TRP A 1 184 ? -19.478 -16.991 6.328 1.00 42.19 184 TRP A N 1
ATOM 1514 C CA . TRP A 1 184 ? -20.587 -17.514 7.140 1.00 42.19 184 TRP A CA 1
ATOM 1515 C C . TRP A 1 184 ? -20.498 -19.034 7.300 1.00 42.19 184 TRP A C 1
ATOM 1517 O O . TRP A 1 184 ? -20.904 -19.768 6.408 1.00 42.1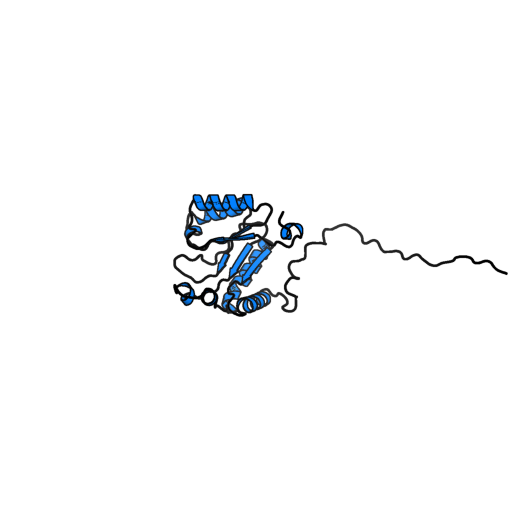9 184 TRP A O 1
ATOM 1527 N N . ASP A 1 185 ? -19.992 -19.488 8.448 1.00 38.97 185 ASP A N 1
ATOM 1528 C CA . ASP A 1 185 ? -20.767 -20.311 9.397 1.00 38.97 185 ASP A CA 1
ATOM 1529 C C . ASP A 1 185 ? -19.875 -21.261 10.207 1.00 38.97 185 ASP A C 1
ATOM 1531 O O . ASP A 1 185 ? -19.806 -22.446 9.904 1.00 38.97 185 ASP A O 1
ATOM 1535 N N . ARG A 1 186 ? -19.216 -20.738 11.255 1.00 41.94 186 ARG A N 1
ATOM 1536 C CA . ARG A 1 186 ? -19.063 -21.425 12.554 1.00 41.94 186 ARG A CA 1
ATOM 1537 C C . ARG A 1 186 ? -18.907 -20.394 13.671 1.00 41.94 186 ARG A C 1
ATOM 1539 O O . ARG A 1 186 ? -17.796 -20.090 14.093 1.00 41.94 186 ARG A O 1
ATOM 1546 N N . SER A 1 187 ? -20.034 -19.904 14.180 1.00 31.69 187 SER A N 1
ATOM 1547 C CA . SER A 1 187 ? -20.116 -19.471 15.581 1.00 31.69 187 SER A CA 1
ATOM 1548 C C . SER A 1 187 ? -20.950 -20.491 16.365 1.00 31.69 187 SER A C 1
ATOM 1550 O O . SER A 1 187 ? -21.893 -21.063 15.817 1.00 31.69 187 SER A O 1
ATOM 1552 N N . PRO A 1 188 ? -20.577 -20.791 17.619 1.00 39.00 188 PRO A N 1
ATOM 1553 C CA . PRO A 1 188 ? -20.971 -22.011 18.308 1.00 39.00 188 PRO A CA 1
ATOM 1554 C C . PRO A 1 188 ? -22.394 -21.919 18.866 1.00 39.00 188 PRO A C 1
ATOM 1556 O O . PRO A 1 188 ? -22.741 -20.960 19.550 1.00 39.00 188 PRO A O 1
ATOM 1559 N N . GLY A 1 189 ? -23.190 -22.965 18.636 1.00 40.03 189 GLY A N 1
ATOM 1560 C CA . GLY A 1 189 ? -24.423 -23.206 19.385 1.00 40.03 189 GLY A CA 1
ATOM 1561 C C . GLY A 1 189 ? -25.700 -23.222 18.552 1.00 40.03 189 GLY A C 1
ATOM 1562 O O . GLY A 1 189 ? -26.510 -22.308 18.639 1.00 40.03 189 GLY A O 1
ATOM 1563 N N . LYS A 1 190 ? -25.936 -24.321 17.829 1.00 31.11 190 LYS A N 1
ATOM 1564 C CA . LYS A 1 190 ? -27.271 -24.923 17.666 1.00 31.11 190 LYS A CA 1
ATOM 1565 C C . LYS A 1 190 ? -27.097 -26.409 17.323 1.00 31.11 190 LYS A C 1
ATOM 1567 O O . LYS A 1 190 ? -26.301 -26.714 16.436 1.00 31.11 190 LYS A O 1
ATOM 1572 N N . PRO A 1 191 ? -27.772 -27.341 18.019 1.00 35.69 191 PRO A N 1
ATOM 1573 C CA . PRO A 1 191 ? -27.664 -28.752 17.691 1.00 35.69 191 PRO A CA 1
ATOM 1574 C C . PRO A 1 191 ? -28.388 -29.020 16.373 1.00 35.69 191 PRO A C 1
ATOM 1576 O O . PRO A 1 191 ? -29.494 -28.525 16.146 1.00 35.69 191 PRO A O 1
ATOM 1579 N N . SER A 1 192 ? -27.755 -29.809 15.511 1.00 36.06 192 SER A N 1
ATOM 1580 C CA . SER A 1 192 ? -28.357 -30.316 14.286 1.00 36.06 192 SER A CA 1
ATOM 1581 C C . SER A 1 192 ? -29.565 -31.185 14.642 1.00 36.06 192 SER A C 1
ATOM 1583 O O . SER A 1 192 ? -29.445 -32.272 15.208 1.00 36.06 192 SER A O 1
ATOM 1585 N N . GLY A 1 193 ? -30.759 -30.682 14.330 1.00 33.38 193 GLY A N 1
ATOM 1586 C CA . GLY A 1 193 ? -31.981 -31.468 14.383 1.00 33.38 193 GLY A CA 1
ATOM 1587 C C . GLY A 1 193 ? -31.885 -32.598 13.364 1.00 33.38 193 GLY A C 1
ATOM 1588 O O . GLY A 1 193 ? -31.835 -32.349 12.161 1.00 33.38 193 GLY A O 1
ATOM 1589 N N . LYS A 1 194 ? -31.832 -33.840 13.850 1.00 34.50 194 LYS A N 1
ATOM 1590 C CA . LYS A 1 194 ? -32.047 -35.034 13.032 1.00 34.50 194 LYS A CA 1
ATOM 1591 C C . LYS A 1 194 ? -33.450 -34.949 12.432 1.00 34.50 194 LYS A C 1
ATOM 1593 O O . LYS A 1 194 ? -34.426 -34.898 13.177 1.00 34.50 194 LYS A O 1
ATOM 1598 N N . GLY A 1 195 ? -33.542 -34.949 11.105 1.00 30.92 195 GLY A N 1
ATOM 1599 C CA . GLY A 1 195 ? -34.798 -35.198 10.413 1.00 30.92 195 GLY A CA 1
ATOM 1600 C C . GLY A 1 195 ? -35.260 -36.618 10.723 1.00 30.92 195 GLY A C 1
ATOM 1601 O O . GLY A 1 195 ? -34.601 -37.588 10.359 1.00 30.92 195 GLY A O 1
ATOM 1602 N N . SER A 1 196 ? -36.366 -36.727 11.449 1.00 34.91 196 SER A N 1
ATOM 1603 C CA . SER A 1 196 ? -37.164 -37.940 11.527 1.00 34.91 196 SER A CA 1
ATOM 1604 C C . SER A 1 196 ? -38.000 -38.036 10.250 1.00 34.91 196 SER A C 1
ATOM 1606 O O . SER A 1 196 ? -38.967 -37.291 10.088 1.00 34.91 196 SER A O 1
ATOM 1608 N N . GLU A 1 197 ? -37.642 -38.938 9.341 1.00 33.62 197 GLU A N 1
ATOM 1609 C CA . GLU A 1 197 ? -38.577 -39.419 8.328 1.00 33.62 197 GLU A CA 1
ATOM 1610 C C . GLU A 1 197 ? -39.644 -40.270 9.023 1.00 33.62 197 GLU A C 1
ATOM 1612 O O . GLU A 1 197 ? -39.363 -41.352 9.531 1.00 33.62 197 GLU A O 1
ATOM 1617 N N . ASN A 1 198 ? -40.877 -39.771 9.049 1.00 35.78 198 ASN A N 1
ATOM 1618 C CA . ASN A 1 198 ? -42.063 -40.569 9.329 1.00 35.78 198 ASN A CA 1
ATOM 1619 C C . ASN A 1 198 ? -43.014 -40.416 8.139 1.00 35.78 198 ASN A C 1
ATOM 1621 O O . ASN A 1 198 ? -43.692 -39.402 8.015 1.00 35.78 198 ASN A O 1
ATOM 1625 N N . SER A 1 199 ? -43.076 -41.427 7.271 1.00 34.78 199 SER A N 1
ATOM 1626 C CA . SER A 1 199 ? -44.316 -41.771 6.565 1.00 34.78 199 SER A CA 1
ATOM 1627 C C . SER A 1 199 ? -44.271 -43.223 6.071 1.00 34.78 199 SER A C 1
ATOM 1629 O O . SER A 1 199 ? -43.682 -43.556 5.047 1.00 34.78 199 SER A O 1
ATOM 1631 N N . LYS A 1 200 ? -44.919 -44.116 6.825 1.00 37.88 200 LYS A N 1
ATOM 1632 C CA . LYS A 1 200 ? -45.536 -45.331 6.286 1.00 37.88 200 LYS A CA 1
ATOM 1633 C C . LYS A 1 200 ? -47.021 -45.293 6.665 1.00 37.88 200 LYS A C 1
ATOM 1635 O O . LYS A 1 200 ? -47.356 -45.281 7.843 1.00 37.88 200 LYS A O 1
ATOM 1640 N N . THR A 1 201 ? -47.833 -45.176 5.614 1.00 40.72 201 THR A N 1
ATOM 1641 C CA . THR A 1 201 ? -49.245 -45.560 5.362 1.00 40.72 201 THR A CA 1
ATOM 1642 C C . THR A 1 201 ? -49.924 -46.498 6.381 1.00 40.72 201 THR A C 1
ATOM 1644 O O . THR A 1 201 ? -49.217 -47.330 6.951 1.00 40.72 201 THR A O 1
ATOM 1647 N N . PRO A 1 202 ? -51.276 -46.480 6.541 1.00 44.97 202 PRO A N 1
ATOM 1648 C CA . PRO A 1 202 ? -52.198 -46.687 5.405 1.00 44.97 202 PRO A CA 1
ATOM 1649 C C . PRO A 1 202 ? -53.545 -45.937 5.394 1.00 44.97 202 PRO A C 1
ATOM 1651 O O . PRO A 1 202 ? -54.223 -45.796 6.407 1.00 44.97 202 PRO A O 1
ATOM 1654 N N . GLU A 1 203 ? -53.965 -45.558 4.183 1.00 38.12 203 GLU A N 1
ATOM 1655 C CA . GLU A 1 203 ? -55.371 -45.333 3.844 1.00 38.12 203 GLU A CA 1
ATOM 1656 C C . GLU A 1 203 ? -56.072 -46.678 3.633 1.00 38.12 203 GLU A C 1
ATOM 1658 O O . GLU A 1 203 ? -55.639 -47.537 2.862 1.00 38.12 203 GLU A O 1
ATOM 1663 N N . THR A 1 204 ? -57.173 -46.832 4.352 1.00 40.25 204 THR A N 1
ATOM 1664 C CA . THR A 1 204 ? -58.223 -47.827 4.187 1.00 40.25 204 THR A CA 1
ATOM 1665 C C . THR A 1 204 ? -58.990 -47.593 2.883 1.00 40.25 204 THR A C 1
ATOM 1667 O O . THR A 1 204 ? -59.514 -46.506 2.654 1.00 40.25 204 THR A O 1
ATOM 1670 N N . GLN A 1 205 ? -59.138 -48.636 2.064 1.00 39.06 205 GLN A N 1
ATOM 1671 C CA . GLN A 1 205 ? -60.234 -48.742 1.099 1.00 39.06 205 GLN A CA 1
ATOM 1672 C C . GLN A 1 205 ? -61.075 -49.973 1.433 1.00 39.06 205 GLN A C 1
ATOM 1674 O O . GLN A 1 205 ? -60.609 -51.106 1.349 1.00 39.06 205 GLN A O 1
ATOM 1679 N N . GLU A 1 206 ? -62.325 -49.717 1.813 1.00 43.19 206 GLU A N 1
ATOM 1680 C CA . GLU A 1 206 ? -63.423 -50.676 1.744 1.00 43.19 206 GLU A CA 1
ATOM 1681 C C . GLU A 1 206 ? -63.731 -51.017 0.282 1.00 43.19 206 GLU A C 1
ATOM 1683 O O . GLU A 1 206 ? -63.822 -50.115 -0.556 1.00 43.19 206 GLU A O 1
ATOM 1688 N N . LYS A 1 207 ? -63.952 -52.308 0.008 1.00 42.03 207 LYS A N 1
ATOM 1689 C CA . LYS A 1 207 ? -64.959 -52.851 -0.923 1.00 42.03 207 LYS A CA 1
ATOM 1690 C C . LYS A 1 207 ? -64.925 -54.383 -0.862 1.00 42.03 207 LYS A C 1
ATOM 1692 O O . LYS A 1 207 ? -63.910 -54.972 -1.225 1.00 42.03 207 LYS A O 1
ATOM 1697 N N . GLY A 1 208 ? -66.052 -54.991 -0.483 1.00 36.66 208 GLY A N 1
ATOM 1698 C CA . GLY A 1 208 ? -66.310 -56.434 -0.583 1.00 36.66 208 GLY A CA 1
ATOM 1699 C C . GLY A 1 208 ? -66.744 -57.059 0.725 1.00 36.66 208 GLY A C 1
ATOM 1700 O O . GLY A 1 208 ? -65.840 -57.509 1.456 1.00 36.66 208 GLY A O 1
#

Sequence (208 aa):
VLILNSMNRLGYLLFQFPPWVVYSEKNLNWFKRIGKLAAPARVAIEVRHNSWLEEGNRERFMDLLRDQNMAFTAVDEPRLEWTVPPEWHITATWGTVMRFHGRNTVAWNKREAKVAERFNYLYDISELGPFSERAQALAKEVGRVFLMFNNCFRDNAVRNALQMRTLLGIDPDLPPGQESLDLWDRSPGKPSGKGSENSKTPETQEKG

pLDDT: mean 82.35, std 20.73, range [30.92, 98.56]

Mean predicted aligned error: 10.45 Å